Protein AF-A0A8X7STG7-F1 (afdb_monomer_lite)

pLDDT: mean 70.09, std 22.31, range [26.97, 95.62]

Radius of gyration: 28.51 Å; chains: 1; bounding box: 62×85×99 Å

Sequence (325 aa):
MAENQQQEANTIAQVVAQAATAAVKEVTKVTKEIIDELRAEKKADKDKDAVGLPSWEVDPGHASAVVVPWPGATYSIPADIVELVRKGVRPPLIWLTVEAFVGAEDGETRKTLTFPLNAKQQERINDAYRKDNFLPRGPTHQAIQALATICRAVAPPAAEANKSHANILEDLHVEIMTRAADIHWPVWRRYIKQTLEAMWAKREPGVGMAFDVGAINADMVRKAERQCGKPPGFVDDFTGIGETWVAELLKAEGDDNNRIGKLWRMPRNRPYSTFQLQFPRPPTSHLVRLRPSVRIRPLTPNRAKDRLMERASVAIAIGTTTTSP

Foldseek 3Di:
DVVVVVVVVVVVVVVVVVVVVVVVVVVVVVVVVVVVVVVVVVVLPPDPQFQFPVNDPQPPPQPQDFQCLDPPDPFTQDSQQLVCVVVLHDAQLLCQFPCNGVCVPVCPSDDGADPPGDPVNVVVRVVSNVCLLQDADVSSLSSLSSVLSSQVSRHDPPQDPVRRVSVLSVLLSVQCVVQDDLQCVSLSSQLVSVLVCQNSRTHHPPDDRPDRSSDDDQVSSQVSCVVVVHDRCSSVDCPCVCVDLVVVCVPDDDCVVVVSVVVVPDDDDDDSDPPDPPPPDPDDDDDDDDDDDDDDDDDDDDDPDDPDPDDPDPDDDDDDDDDDD

Organism: NCBI:txid13291

Secondary structure (DSSP, 8-state):
-HHHHHHHHHHHHHHHHHHHHHHHHHHHHHHHHHHHHHHHHTTGGG-TT-EETTT----TTS------SSTT-SS---HHHHHHHHTTPPPPGGGGSHHHHHTTTTSSS-PPP-SSPPHHHHHHHHHHHHHHTT--HHHHHHHHHHHHHHHHHHS-TT--GGG-HHHHHHHHHHHHHHH--GGGHHHHHHHHHHHHHHHT-EE-TT---SS-TTS--HHHHHHHHHHTTPPTTGGG--TTGGGSHHHHHHT--THHHHHHHHHHHSSS---S------PPPPP-----------PPPP-------SSSSSSS-S-----------

Structure (mmCIF, N/CA/C/O backbone):
data_AF-A0A8X7STG7-F1
#
_entry.id   AF-A0A8X7STG7-F1
#
loop_
_atom_site.group_PDB
_atom_site.id
_atom_site.type_symbol
_atom_site.label_atom_id
_atom_site.label_alt_id
_atom_site.label_comp_id
_atom_site.label_asym_id
_atom_site.label_entity_id
_atom_site.label_seq_id
_atom_site.pdbx_PDB_ins_code
_atom_site.Cartn_x
_atom_site.Cartn_y
_atom_site.Cartn_z
_atom_site.occupancy
_atom_site.B_iso_or_equiv
_atom_site.auth_seq_id
_atom_site.auth_comp_id
_atom_site.auth_asym_id
_atom_site.auth_atom_id
_atom_site.pdbx_PDB_model_num
ATOM 1 N N . MET A 1 1 ? -9.992 -26.438 -58.891 1.00 54.72 1 MET A N 1
ATOM 2 C CA . MET A 1 1 ? -9.404 -25.272 -58.185 1.00 54.72 1 MET A CA 1
ATOM 3 C C . MET A 1 1 ? -10.427 -24.504 -57.344 1.00 54.72 1 MET A C 1
ATOM 5 O O . MET A 1 1 ? -10.082 -24.163 -56.225 1.00 54.72 1 MET A O 1
ATOM 9 N N . ALA A 1 2 ? -11.666 -24.284 -57.807 1.00 56.28 2 ALA A N 1
ATOM 10 C CA . ALA A 1 2 ? -12.698 -23.578 -57.026 1.00 56.28 2 ALA A CA 1
ATOM 11 C C . ALA A 1 2 ? -13.193 -24.337 -55.770 1.00 56.28 2 ALA A C 1
ATOM 13 O O . ALA A 1 2 ? -13.433 -23.722 -54.738 1.00 56.28 2 ALA A O 1
ATOM 14 N N . GLU A 1 3 ? -13.281 -25.671 -55.817 1.00 56.47 3 GLU A N 1
ATOM 15 C CA . GLU A 1 3 ? -13.735 -26.484 -54.671 1.00 56.47 3 GLU A CA 1
ATOM 16 C C . GLU A 1 3 ? -12.764 -26.444 -53.482 1.00 56.47 3 GLU A C 1
ATOM 18 O O . GLU A 1 3 ? -13.197 -26.387 -52.334 1.00 56.47 3 GLU A O 1
ATOM 23 N N . ASN A 1 4 ? -11.456 -26.368 -53.750 1.00 56.06 4 ASN A N 1
ATOM 24 C CA . ASN A 1 4 ? -10.426 -26.336 -52.706 1.00 56.06 4 ASN A CA 1
ATOM 25 C C . ASN A 1 4 ? -10.465 -25.018 -51.906 1.00 56.06 4 ASN A C 1
ATOM 27 O O . ASN A 1 4 ? -10.328 -25.020 -50.688 1.00 56.06 4 ASN A O 1
ATOM 31 N N . GLN A 1 5 ? -10.750 -23.897 -52.580 1.00 58.94 5 GLN A N 1
ATOM 32 C CA . GLN A 1 5 ? -10.885 -22.580 -51.943 1.00 58.94 5 GLN A CA 1
ATOM 33 C C . GLN A 1 5 ? -12.153 -22.478 -51.081 1.00 58.94 5 GLN A C 1
ATOM 35 O O . GLN A 1 5 ? -12.137 -21.863 -50.016 1.00 58.94 5 GLN A O 1
ATOM 40 N N . GLN A 1 6 ? -13.245 -23.124 -51.502 1.00 63.97 6 GLN A N 1
ATOM 41 C CA . GLN A 1 6 ? -14.481 -23.203 -50.717 1.00 63.97 6 GLN A CA 1
ATOM 42 C C . GLN A 1 6 ? -14.275 -24.027 -49.432 1.00 63.97 6 GLN A C 1
ATOM 44 O O . GLN A 1 6 ? -14.809 -23.697 -48.371 1.00 63.97 6 GLN A O 1
ATOM 49 N N . GLN A 1 7 ? -13.480 -25.094 -49.517 1.00 65.56 7 GLN A N 1
ATOM 50 C CA . GLN A 1 7 ? -13.195 -25.996 -48.404 1.00 65.56 7 GLN A CA 1
ATOM 51 C C . GLN A 1 7 ? -12.260 -25.350 -47.367 1.00 65.56 7 GLN A C 1
ATOM 53 O O . GLN A 1 7 ? -12.506 -25.450 -46.162 1.00 65.56 7 GLN A O 1
ATOM 58 N N . GLU A 1 8 ? -11.260 -24.590 -47.818 1.00 64.69 8 GLU A N 1
ATOM 59 C CA . GLU A 1 8 ? -10.398 -23.770 -46.956 1.00 64.69 8 GLU A CA 1
ATOM 60 C C . GLU A 1 8 ? -11.186 -22.663 -46.239 1.00 64.69 8 GLU A C 1
ATOM 62 O O . GLU A 1 8 ? -11.069 -22.513 -45.020 1.00 64.69 8 GLU A O 1
ATOM 67 N N . ALA A 1 9 ? -12.065 -21.946 -46.949 1.00 66.69 9 ALA A N 1
ATOM 68 C CA . ALA A 1 9 ? -12.906 -20.904 -46.355 1.00 66.69 9 ALA A CA 1
ATOM 69 C C . ALA A 1 9 ? -13.844 -21.454 -45.263 1.00 66.69 9 ALA A C 1
ATOM 71 O O . ALA A 1 9 ? -13.987 -20.849 -44.197 1.00 66.69 9 ALA A O 1
ATOM 72 N N . ASN A 1 10 ? -14.433 -22.632 -45.487 1.00 73.25 10 ASN A N 1
ATOM 73 C CA . ASN A 1 10 ? -15.286 -23.301 -44.501 1.00 73.25 10 ASN A CA 1
ATOM 74 C C . ASN A 1 10 ? -14.501 -23.754 -43.260 1.00 73.25 10 ASN A C 1
ATOM 76 O O . ASN A 1 10 ? -15.008 -23.665 -42.140 1.00 73.25 10 ASN A O 1
ATOM 80 N N . THR A 1 11 ? -13.254 -24.190 -43.444 1.00 73.06 11 THR A N 1
ATOM 81 C CA . THR A 1 11 ? -12.382 -24.621 -42.342 1.00 73.06 11 THR A CA 1
ATOM 82 C C . THR A 1 11 ? -11.973 -23.430 -41.473 1.00 73.06 11 THR A C 1
ATOM 84 O O . THR A 1 11 ? -12.072 -23.486 -40.248 1.00 73.06 11 THR A O 1
ATOM 87 N N . ILE A 1 12 ? -11.609 -22.303 -42.094 1.00 70.31 12 ILE A N 1
ATOM 88 C CA . ILE A 1 12 ? -11.286 -21.056 -41.384 1.00 70.31 12 ILE A CA 1
ATOM 89 C C . ILE A 1 12 ? -12.505 -20.545 -40.603 1.00 70.31 12 ILE A C 1
ATOM 91 O O . ILE A 1 12 ? -12.379 -20.185 -39.432 1.00 70.31 12 ILE A O 1
ATOM 95 N N . ALA A 1 13 ? -13.698 -20.572 -41.204 1.00 70.56 13 ALA A N 1
ATOM 96 C CA . ALA A 1 13 ? -14.929 -20.162 -40.530 1.00 70.56 13 ALA A CA 1
ATOM 97 C C . ALA A 1 13 ? -15.243 -21.030 -39.295 1.00 70.56 13 ALA A C 1
ATOM 99 O O . ALA A 1 13 ? -15.642 -20.500 -38.256 1.00 70.56 13 ALA A O 1
ATOM 100 N N . GLN A 1 14 ? -15.012 -22.346 -39.368 1.00 74.38 14 GLN A N 1
ATOM 101 C CA . GLN A 1 14 ? -15.180 -23.248 -38.224 1.00 74.38 14 GLN A CA 1
ATOM 102 C C . GLN A 1 14 ? -14.172 -22.972 -37.104 1.00 74.38 14 GLN A C 1
ATOM 104 O O . GLN A 1 14 ? -14.565 -22.922 -35.938 1.00 74.38 14 GLN A O 1
ATOM 109 N N . VAL A 1 15 ? -12.901 -22.735 -37.437 1.00 73.56 15 VAL A N 1
ATOM 110 C CA . VAL A 1 15 ? -11.860 -22.412 -36.445 1.00 73.56 15 VAL A CA 1
ATOM 111 C C . VAL A 1 15 ? -12.164 -21.083 -35.745 1.00 73.56 15 VAL A C 1
ATOM 113 O O . VAL A 1 15 ? -12.087 -20.998 -34.518 1.00 73.56 15 VAL A O 1
ATOM 116 N N . VAL A 1 16 ? -12.595 -20.061 -36.491 1.00 69.62 16 VAL A N 1
ATOM 117 C CA . VAL A 1 16 ? -12.985 -18.756 -35.928 1.00 69.62 16 VAL A CA 1
ATOM 118 C C . VAL A 1 16 ? -14.220 -18.882 -35.031 1.00 69.62 16 VAL A C 1
ATOM 120 O O . VAL A 1 16 ? -14.248 -18.309 -33.941 1.00 69.62 16 VAL A O 1
ATOM 123 N N . ALA A 1 17 ? -15.221 -19.673 -35.429 1.00 72.62 17 ALA A N 1
ATOM 124 C CA . ALA A 1 17 ? -16.409 -19.916 -34.612 1.00 72.62 17 ALA A CA 1
ATOM 125 C C . ALA A 1 17 ? -16.078 -20.666 -33.308 1.00 72.62 17 ALA A C 1
ATOM 127 O O . ALA A 1 17 ? -16.595 -20.321 -32.241 1.00 72.62 17 ALA A O 1
ATOM 128 N N . GLN A 1 18 ? -15.182 -21.655 -33.360 1.00 72.81 18 GLN A N 1
ATOM 129 C CA . GLN A 1 18 ? -14.722 -22.384 -32.175 1.00 72.81 18 GLN A CA 1
ATOM 130 C C . GLN A 1 18 ? -13.923 -21.482 -31.226 1.00 72.81 18 GLN A C 1
ATOM 132 O O . GLN A 1 18 ? -14.189 -21.485 -30.021 1.00 72.81 18 GLN A O 1
ATOM 137 N N . ALA A 1 19 ? -13.022 -20.649 -31.757 1.00 61.28 19 ALA A N 1
ATOM 138 C CA . ALA A 1 19 ? -12.258 -19.678 -30.974 1.00 61.28 19 ALA A CA 1
ATOM 139 C C . ALA A 1 19 ? -13.166 -18.628 -30.307 1.00 61.28 19 ALA A C 1
ATOM 141 O O . ALA A 1 19 ? -13.020 -18.347 -29.116 1.00 61.28 19 ALA A O 1
ATOM 142 N N . ALA A 1 20 ? -14.163 -18.107 -31.031 1.00 60.62 20 ALA A N 1
ATOM 143 C CA . ALA A 1 20 ? -15.150 -17.178 -30.481 1.00 60.62 20 ALA A CA 1
ATOM 144 C C . ALA A 1 20 ? -15.990 -17.827 -29.368 1.00 60.62 20 ALA A C 1
ATOM 146 O O . ALA A 1 20 ? -16.226 -17.220 -28.325 1.00 60.62 20 ALA A O 1
ATOM 147 N N . THR A 1 21 ? -16.389 -19.089 -29.542 1.00 71.56 21 THR A N 1
ATOM 148 C CA . THR A 1 21 ? -17.159 -19.828 -28.531 1.00 71.56 21 THR A CA 1
ATOM 149 C C . THR A 1 21 ? -16.330 -20.099 -27.270 1.00 71.56 21 THR A C 1
ATOM 151 O O . THR A 1 21 ? -16.853 -20.002 -26.159 1.00 71.56 21 THR A O 1
ATOM 154 N N . ALA A 1 22 ? -15.037 -20.401 -27.415 1.00 70.50 22 ALA A N 1
ATOM 155 C CA . ALA A 1 22 ? -14.124 -20.586 -26.288 1.00 70.50 22 ALA A CA 1
ATOM 156 C C . ALA A 1 22 ? -13.896 -19.272 -25.520 1.00 70.50 22 ALA A C 1
ATOM 158 O O . ALA A 1 22 ? -14.002 -19.250 -24.294 1.00 70.50 22 ALA A O 1
ATOM 159 N N . ALA A 1 23 ? -13.691 -18.163 -26.238 1.00 60.91 23 ALA A N 1
ATOM 160 C CA . ALA A 1 23 ? -13.547 -16.836 -25.643 1.00 60.91 23 ALA A CA 1
ATOM 161 C C . ALA A 1 23 ? -14.810 -16.406 -24.876 1.00 60.91 23 ALA A C 1
ATOM 163 O O . ALA A 1 23 ? -14.718 -15.916 -23.753 1.00 60.91 23 ALA A O 1
ATOM 164 N N . VAL A 1 24 ? -16.004 -16.648 -25.431 1.00 71.56 24 VAL A N 1
ATOM 165 C CA . VAL A 1 24 ? -17.277 -16.346 -24.753 1.00 71.56 24 VAL A CA 1
ATOM 166 C C . VAL A 1 24 ? -17.458 -17.197 -23.495 1.00 71.56 24 VAL A C 1
ATOM 168 O O . VAL A 1 24 ? -17.917 -16.669 -22.480 1.00 71.56 24 VAL A O 1
ATOM 171 N N . LYS A 1 25 ? -17.076 -18.483 -23.521 1.00 72.69 25 LYS A N 1
ATOM 172 C CA . LYS A 1 25 ? -17.119 -19.370 -22.343 1.00 72.69 25 LYS A CA 1
ATOM 173 C C . LYS A 1 25 ? -16.187 -18.899 -21.228 1.00 72.69 25 LYS A C 1
ATOM 175 O O . LYS A 1 25 ? -16.607 -18.871 -20.074 1.00 72.69 25 LYS A O 1
ATOM 180 N N . GLU A 1 26 ? -14.971 -18.477 -21.562 1.00 67.69 26 GLU A N 1
ATOM 181 C CA . GLU A 1 26 ? -14.038 -17.915 -20.578 1.00 67.69 26 GLU A CA 1
ATOM 182 C C . GLU A 1 26 ? -14.555 -16.593 -20.001 1.00 67.69 26 GLU A C 1
ATOM 184 O O . GLU A 1 26 ? -14.608 -16.428 -18.784 1.00 67.69 26 GLU A O 1
ATOM 189 N N . VAL A 1 27 ? -15.069 -15.685 -20.837 1.00 65.75 27 VAL A N 1
ATOM 190 C CA . VAL A 1 27 ? -15.661 -14.424 -20.357 1.00 65.75 27 VAL A CA 1
ATOM 191 C C . VAL A 1 27 ? -16.877 -14.679 -19.461 1.00 65.75 27 VAL A C 1
ATOM 193 O O . VAL A 1 27 ? -17.018 -14.034 -18.421 1.00 65.75 27 VAL A O 1
ATOM 196 N N . THR A 1 28 ? -17.750 -15.635 -19.799 1.00 66.81 28 THR A N 1
ATOM 197 C CA . THR A 1 28 ? -18.907 -15.974 -18.946 1.00 66.81 28 THR A CA 1
ATOM 198 C C . THR A 1 28 ? -18.502 -16.656 -17.646 1.00 66.81 28 THR A C 1
ATOM 200 O O . THR A 1 28 ? -19.135 -16.395 -16.623 1.00 66.81 28 THR A O 1
ATOM 203 N N . LYS A 1 29 ? -17.454 -17.483 -17.651 1.00 75.69 29 LYS A N 1
ATOM 204 C CA . LYS A 1 29 ? -16.890 -18.076 -16.435 1.00 75.69 29 LYS A CA 1
ATOM 205 C C . LYS A 1 29 ? -16.328 -16.996 -15.509 1.00 75.69 29 LYS A C 1
ATOM 207 O O . LYS A 1 29 ? -16.755 -16.914 -14.363 1.00 75.69 29 LYS A O 1
ATOM 212 N N . VAL A 1 30 ? -15.497 -16.097 -16.037 1.00 67.38 30 VAL A N 1
ATOM 213 C CA . VAL A 1 30 ? -14.940 -14.952 -15.294 1.00 67.38 30 VAL A CA 1
ATOM 214 C C . VAL A 1 30 ? -16.051 -14.049 -14.750 1.00 67.38 30 VAL A C 1
ATOM 216 O O . VAL A 1 30 ? -16.004 -13.619 -13.602 1.00 67.38 30 VAL A O 1
ATOM 219 N N . THR A 1 31 ? -17.096 -13.795 -15.540 1.00 63.94 31 THR A N 1
ATOM 220 C CA . THR A 1 31 ? -18.227 -12.960 -15.106 1.00 63.94 31 THR A CA 1
ATOM 221 C C . THR A 1 31 ? -19.020 -13.624 -13.978 1.00 63.94 31 THR A C 1
ATOM 223 O O . THR A 1 31 ? -19.426 -12.944 -13.039 1.00 63.94 31 THR A O 1
ATOM 226 N N . LYS A 1 32 ? -19.222 -14.948 -14.035 1.00 70.00 32 LYS A N 1
ATOM 227 C CA . LYS A 1 32 ? -19.873 -15.704 -12.954 1.00 70.00 32 LYS A CA 1
ATOM 228 C C . LYS A 1 32 ? -19.036 -15.704 -11.680 1.00 70.00 32 LYS A C 1
ATOM 230 O O . LYS A 1 32 ? -19.585 -15.408 -10.629 1.00 70.00 32 LYS A O 1
ATOM 235 N N . GLU A 1 33 ? -17.728 -15.928 -11.783 1.00 71.25 33 GLU A N 1
ATOM 236 C CA . GLU A 1 33 ? -16.807 -15.867 -10.640 1.00 71.25 33 GLU A CA 1
ATOM 237 C C . GLU A 1 33 ? -16.837 -14.480 -9.970 1.00 71.25 33 GLU A C 1
ATOM 239 O O . GLU A 1 33 ? -16.963 -14.390 -8.753 1.00 71.25 33 GLU A O 1
ATOM 244 N N . ILE A 1 34 ? -16.849 -13.390 -10.750 1.00 60.59 34 ILE A N 1
ATOM 245 C CA . ILE A 1 34 ? -16.981 -12.020 -10.219 1.00 60.59 34 ILE A CA 1
ATOM 246 C C . ILE A 1 34 ? -18.350 -11.796 -9.552 1.00 60.59 34 ILE A C 1
ATOM 248 O O . ILE A 1 34 ? -18.431 -11.162 -8.502 1.00 60.59 34 ILE A O 1
ATOM 252 N N . ILE A 1 35 ? -19.443 -12.295 -10.141 1.00 63.75 35 ILE A N 1
ATOM 253 C CA . ILE A 1 35 ? -20.797 -12.157 -9.576 1.00 63.75 35 ILE A CA 1
ATOM 254 C C . ILE A 1 35 ? -20.941 -12.952 -8.274 1.00 63.75 35 ILE A C 1
ATOM 256 O O . ILE A 1 35 ? -21.575 -12.472 -7.332 1.00 63.75 35 ILE A O 1
ATOM 260 N N . ASP A 1 36 ? -20.373 -14.151 -8.217 1.00 66.44 36 ASP A N 1
ATOM 261 C CA . ASP A 1 36 ? -20.419 -15.000 -7.032 1.00 66.44 36 ASP A CA 1
ATOM 262 C C . ASP A 1 36 ? -19.524 -14.440 -5.916 1.00 66.44 36 ASP A C 1
ATOM 264 O O . ASP A 1 36 ? -19.934 -14.460 -4.756 1.00 66.44 36 ASP A O 1
ATOM 268 N N . GLU A 1 37 ? -18.397 -13.800 -6.250 1.00 57.41 37 GLU A N 1
ATOM 269 C CA . GLU A 1 37 ? -17.597 -13.009 -5.301 1.00 57.41 37 GLU A CA 1
ATOM 270 C C . GLU A 1 37 ? -18.374 -11.800 -4.756 1.00 57.41 37 GLU A C 1
ATOM 272 O O . GLU A 1 37 ? -18.468 -11.636 -3.542 1.00 57.41 37 GLU A O 1
ATOM 277 N N . LEU A 1 38 ? -19.042 -11.017 -5.612 1.00 48.47 38 LEU A N 1
ATOM 278 C CA . LEU A 1 38 ? -19.890 -9.894 -5.173 1.00 48.47 38 LEU A CA 1
ATOM 279 C C . LEU A 1 38 ? -21.063 -10.349 -4.282 1.00 48.47 38 LEU A C 1
ATOM 281 O O . LEU A 1 38 ? -21.564 -9.590 -3.447 1.00 48.47 38 LEU A O 1
ATOM 285 N N . ARG A 1 39 ? -21.540 -11.587 -4.462 1.00 49.88 39 ARG A N 1
ATOM 286 C CA . ARG A 1 39 ? -22.571 -12.202 -3.610 1.00 49.88 39 ARG A CA 1
ATOM 287 C C . ARG A 1 39 ? -22.001 -12.733 -2.297 1.00 49.88 39 ARG A C 1
ATOM 289 O O . ARG A 1 39 ? -22.689 -12.628 -1.282 1.00 49.88 39 ARG A O 1
ATOM 296 N N . ALA A 1 40 ? -20.784 -13.273 -2.302 1.00 49.06 40 ALA A N 1
ATOM 297 C CA . ALA A 1 40 ? -20.078 -13.710 -1.100 1.00 49.06 40 ALA A CA 1
ATOM 298 C C . ALA A 1 40 ? -19.703 -12.515 -0.207 1.00 49.06 40 ALA A C 1
ATOM 300 O O . ALA A 1 40 ? -19.964 -12.552 0.995 1.00 49.06 40 ALA A O 1
ATOM 301 N N . GLU A 1 41 ? -19.234 -11.411 -0.798 1.00 44.75 41 GLU A N 1
ATOM 302 C CA . GLU A 1 41 ? -18.962 -10.144 -0.102 1.00 44.75 41 GLU A CA 1
ATOM 303 C C . GLU A 1 41 ? -20.218 -9.576 0.581 1.00 44.75 41 GLU A C 1
ATOM 305 O O . GLU A 1 41 ? -20.146 -9.081 1.702 1.00 44.75 41 GLU A O 1
ATOM 310 N N . LYS A 1 42 ? -21.404 -9.723 -0.032 1.00 43.00 42 LYS A N 1
ATOM 311 C CA . LYS A 1 42 ? -22.690 -9.333 0.583 1.00 43.00 42 LYS A CA 1
ATOM 312 C C . LYS A 1 42 ? -23.158 -10.248 1.719 1.00 43.00 42 LYS A C 1
ATOM 314 O O . LYS A 1 42 ? -24.051 -9.861 2.470 1.00 43.00 42 LYS A O 1
ATOM 319 N N . LYS A 1 43 ? -22.626 -11.468 1.832 1.00 40.69 43 LYS A N 1
ATOM 320 C CA . LYS A 1 43 ? -23.045 -12.452 2.846 1.00 40.69 43 LYS A CA 1
ATOM 321 C C . LYS A 1 43 ? -22.259 -12.328 4.156 1.00 40.69 43 LYS A C 1
ATOM 323 O O . LYS A 1 43 ? -22.779 -12.744 5.186 1.00 40.69 43 LYS A O 1
ATOM 328 N N . ALA A 1 44 ? -21.079 -11.705 4.126 1.00 44.84 44 ALA A N 1
ATOM 329 C CA . ALA A 1 44 ? -20.218 -11.468 5.290 1.00 44.84 44 ALA A CA 1
ATOM 330 C C . ALA A 1 44 ? -20.764 -10.418 6.288 1.00 44.84 44 ALA A C 1
ATOM 332 O O . ALA A 1 44 ? -20.180 -10.197 7.344 1.00 44.84 44 ALA A O 1
ATOM 333 N N . ASP A 1 45 ? -21.901 -9.786 5.982 1.00 42.97 45 ASP A N 1
ATOM 334 C CA . ASP A 1 45 ? -22.523 -8.735 6.802 1.00 42.97 45 ASP A CA 1
ATOM 335 C C . ASP A 1 45 ? -23.419 -9.285 7.939 1.00 42.97 45 ASP A C 1
ATOM 337 O O . ASP A 1 45 ? -24.131 -8.530 8.603 1.00 42.97 45 ASP A O 1
ATOM 341 N N . LYS A 1 46 ? -23.433 -10.612 8.158 1.00 41.31 46 LYS A N 1
ATOM 342 C CA . LYS A 1 46 ? -24.330 -11.282 9.122 1.00 41.31 46 LYS A CA 1
ATOM 343 C C . LYS A 1 46 ? -23.693 -11.799 10.410 1.00 41.31 46 LYS A C 1
ATOM 345 O O . LYS A 1 46 ? -24.453 -12.124 11.320 1.00 41.31 46 LYS A O 1
ATOM 350 N N . ASP A 1 47 ? -22.373 -11.790 10.546 1.00 44.53 47 ASP A N 1
ATOM 351 C CA . ASP A 1 47 ? -21.733 -12.292 11.763 1.00 44.53 47 ASP A CA 1
ATOM 352 C C . ASP A 1 47 ? -21.344 -11.147 12.692 1.00 44.53 47 ASP A C 1
ATOM 354 O O . ASP A 1 47 ? -20.357 -10.433 12.495 1.00 44.53 47 ASP A O 1
ATOM 358 N N . LYS A 1 48 ? -22.162 -10.975 13.732 1.00 44.75 48 LYS A N 1
ATOM 359 C CA . LYS A 1 48 ? -21.891 -10.062 14.850 1.00 44.75 48 LYS A CA 1
ATOM 360 C C . LYS A 1 48 ? -20.722 -10.536 15.728 1.00 44.75 48 LYS A C 1
ATOM 362 O O . LYS A 1 48 ? -20.212 -9.727 16.493 1.00 44.75 48 LYS A O 1
ATOM 367 N N . ASP A 1 49 ? -20.268 -11.775 15.530 1.00 40.72 49 ASP A N 1
ATOM 368 C CA . ASP A 1 49 ? -19.198 -12.427 16.296 1.00 40.72 49 ASP A CA 1
ATOM 369 C C . ASP A 1 49 ? -17.911 -12.659 15.476 1.00 40.72 49 ASP A C 1
ATOM 371 O O . ASP A 1 49 ? -16.941 -13.222 15.980 1.00 40.72 49 ASP A O 1
ATOM 375 N N . ALA A 1 50 ? -17.872 -12.230 14.208 1.00 40.22 50 ALA A N 1
ATOM 376 C CA . ALA A 1 50 ? -16.701 -12.422 13.357 1.00 40.22 50 ALA A CA 1
ATOM 377 C C . ALA A 1 50 ? -15.632 -11.345 13.626 1.00 40.22 50 ALA A C 1
ATOM 379 O O . ALA A 1 50 ? -15.830 -10.150 13.378 1.00 40.22 50 ALA A O 1
ATOM 380 N N . VAL A 1 51 ? -14.474 -11.790 14.112 1.00 42.91 51 VAL A N 1
ATOM 381 C CA . VAL A 1 51 ? -13.292 -10.984 14.424 1.00 42.91 51 VAL A CA 1
ATOM 382 C C . VAL A 1 51 ? -12.492 -10.772 13.138 1.00 42.91 51 VAL A C 1
ATOM 384 O O . VAL A 1 51 ? -11.906 -11.697 12.582 1.00 42.91 51 VAL A O 1
ATOM 387 N N . GLY A 1 52 ? -12.499 -9.541 12.622 1.00 39.62 52 GLY A N 1
ATOM 388 C CA . GLY A 1 52 ? -11.587 -9.121 11.552 1.00 39.62 52 GLY A CA 1
ATOM 389 C C . GLY A 1 52 ? -10.166 -9.172 12.041 1.00 39.62 52 GLY A C 1
ATOM 390 O O . GLY A 1 52 ? -9.918 -8.648 13.121 1.00 39.62 52 GLY A O 1
ATOM 391 N N . LEU A 1 53 ? -9.263 -9.817 11.289 1.00 49.22 53 LEU A N 1
ATOM 392 C CA . LEU A 1 53 ? -7.855 -9.667 11.626 1.00 49.22 53 LEU A CA 1
ATOM 393 C C . LEU A 1 53 ? -7.373 -8.226 11.302 1.00 49.22 53 LEU A C 1
ATOM 395 O O . LEU A 1 53 ? -8.033 -7.529 10.541 1.00 49.22 53 LEU A O 1
ATOM 399 N N . PRO A 1 54 ? -6.243 -7.751 11.847 1.00 48.53 54 PRO A N 1
ATOM 400 C CA . PRO A 1 54 ? -5.550 -8.358 12.967 1.00 48.53 54 PRO A CA 1
ATOM 401 C C . PRO A 1 54 ? -6.531 -8.710 14.071 1.00 48.53 54 PRO A C 1
ATOM 403 O O . PRO A 1 54 ? -7.423 -7.928 14.354 1.00 48.53 54 PRO A O 1
ATOM 406 N N . SER A 1 55 ? -6.474 -9.931 14.596 1.00 45.38 55 SER A N 1
ATOM 407 C CA . SER A 1 55 ? -7.336 -10.390 15.671 1.00 45.38 55 SER A CA 1
ATOM 408 C C . SER A 1 55 ? -6.883 -9.583 16.871 1.00 45.38 55 SER A C 1
ATOM 410 O O . SER A 1 55 ? -5.961 -9.986 17.578 1.00 45.38 55 SER A O 1
ATOM 412 N N . TRP A 1 56 ? -7.362 -8.351 16.980 1.00 51.88 56 TRP A N 1
ATOM 413 C CA . TRP A 1 56 ? -6.838 -7.438 17.963 1.00 51.88 56 TRP A CA 1
ATOM 414 C C . TRP A 1 56 ? -7.437 -7.843 19.302 1.00 51.88 56 TRP A C 1
ATOM 416 O O . TRP A 1 56 ? -8.642 -7.728 19.511 1.00 51.88 56 TRP A O 1
ATOM 426 N N . GLU A 1 57 ? -6.582 -8.205 20.244 1.00 44.50 57 GLU A N 1
ATOM 427 C CA . GLU A 1 57 ? -6.690 -7.546 21.535 1.00 44.50 57 GLU A CA 1
ATOM 428 C C . GLU A 1 57 ? -6.024 -6.178 21.335 1.00 44.50 57 GLU A C 1
ATOM 430 O O . GLU A 1 57 ? -4.803 -6.071 21.317 1.00 44.50 57 GLU A O 1
ATOM 435 N N . VAL A 1 58 ? -6.804 -5.132 21.038 1.00 48.69 58 VAL A N 1
ATOM 436 C CA . VAL A 1 58 ? -6.292 -3.760 21.175 1.00 48.69 58 VAL A CA 1
ATOM 437 C C . VAL A 1 58 ? -6.212 -3.523 22.672 1.00 48.69 58 VAL A C 1
ATOM 439 O O . VAL A 1 58 ? -7.238 -3.643 23.335 1.00 48.69 58 VAL A O 1
ATOM 442 N N . ASP A 1 59 ? -5.039 -3.196 23.208 1.00 44.62 59 ASP A N 1
ATOM 443 C CA . ASP A 1 59 ? -4.928 -2.791 24.609 1.00 44.62 59 ASP A CA 1
ATOM 444 C C . ASP A 1 59 ? -5.615 -1.420 24.787 1.00 44.62 59 ASP A C 1
ATOM 446 O O . ASP A 1 59 ? -5.098 -0.408 24.297 1.00 44.62 59 ASP A O 1
ATOM 450 N N . PRO A 1 60 ? -6.780 -1.339 25.464 1.00 50.03 60 PRO A N 1
ATOM 451 C CA . PRO A 1 60 ? -7.464 -0.068 25.680 1.00 50.03 60 PRO A CA 1
ATOM 452 C C . PRO A 1 60 ? -6.704 0.839 26.664 1.00 50.03 60 PRO A C 1
ATOM 454 O O . PRO A 1 60 ? -7.025 2.022 26.766 1.00 50.03 60 PRO A O 1
ATOM 457 N N . GLY A 1 61 ? -5.710 0.301 27.382 1.00 43.94 61 GLY A N 1
ATOM 458 C CA . GLY A 1 61 ? -4.832 1.019 28.299 1.00 43.94 61 GLY A CA 1
ATOM 459 C C . GLY A 1 61 ? -3.616 1.665 27.633 1.00 43.94 61 GLY A C 1
ATOM 460 O O . GLY A 1 61 ? -2.904 2.422 28.298 1.00 43.94 61 GLY A O 1
ATOM 461 N N . HIS A 1 62 ? -3.371 1.430 26.336 1.00 50.09 62 HIS A N 1
ATOM 462 C CA . HIS A 1 62 ? -2.256 2.071 25.644 1.00 50.09 62 HIS A CA 1
ATOM 463 C C . HIS A 1 62 ? -2.554 3.565 25.448 1.00 50.09 62 HIS A C 1
ATOM 465 O O . HIS A 1 62 ? -3.396 3.958 24.632 1.00 50.09 62 HIS A O 1
ATOM 471 N N . ALA A 1 63 ? -1.866 4.410 26.223 1.00 48.03 63 ALA A N 1
ATOM 472 C CA . ALA A 1 63 ? -1.968 5.861 26.124 1.00 48.03 63 ALA A CA 1
ATOM 473 C C . ALA A 1 63 ? -1.791 6.311 24.665 1.00 48.03 63 ALA A C 1
ATOM 475 O O . ALA A 1 63 ? -1.028 5.715 23.906 1.00 48.03 63 ALA A O 1
ATOM 476 N N . SER A 1 64 ? -2.515 7.359 24.258 1.00 54.38 64 SER A N 1
ATOM 477 C CA . SER A 1 64 ? -2.448 7.935 22.911 1.00 54.38 64 SER A CA 1
ATOM 478 C C . SER A 1 64 ? -1.065 8.526 22.623 1.00 54.38 64 SER A C 1
ATOM 480 O O . SER A 1 64 ? -0.874 9.737 22.680 1.00 54.38 64 SER A O 1
ATOM 482 N N . ALA A 1 65 ? -0.094 7.664 22.332 1.00 62.94 65 ALA A N 1
ATOM 483 C CA . ALA A 1 65 ? 1.234 8.055 21.914 1.00 62.94 65 ALA A CA 1
ATOM 484 C C . ALA A 1 65 ? 1.150 8.707 20.533 1.00 62.94 65 ALA A C 1
ATOM 486 O O . ALA A 1 65 ? 0.437 8.238 19.642 1.00 62.94 65 ALA A O 1
ATOM 487 N N . VAL A 1 66 ? 1.883 9.805 20.361 1.00 79.25 66 VAL A N 1
ATOM 488 C CA . VAL A 1 66 ? 2.106 10.403 19.046 1.00 79.25 66 VAL A CA 1
ATOM 489 C C . VAL A 1 66 ? 2.815 9.362 18.185 1.00 79.25 66 VAL A C 1
ATOM 491 O O . VAL A 1 66 ? 3.951 8.988 18.468 1.00 79.25 66 VAL A O 1
ATOM 494 N N . VAL A 1 67 ? 2.136 8.872 17.149 1.00 85.19 67 VAL A N 1
ATOM 495 C CA . VAL A 1 67 ? 2.708 7.886 16.231 1.00 85.19 67 VAL A CA 1
ATOM 496 C C . VAL A 1 67 ? 3.443 8.635 15.129 1.00 85.19 67 VAL A C 1
ATOM 498 O O . VAL A 1 67 ? 2.846 9.423 14.399 1.00 85.19 67 VAL A O 1
ATOM 501 N N . VAL A 1 68 ? 4.742 8.399 15.007 1.00 89.19 68 VAL A N 1
ATOM 502 C CA . VAL A 1 68 ? 5.579 8.956 13.938 1.00 89.19 68 VAL A CA 1
ATOM 503 C C . VAL A 1 68 ? 5.709 7.889 12.852 1.00 89.19 68 VAL A C 1
ATOM 505 O O . VAL A 1 68 ? 5.981 6.745 13.202 1.00 89.19 68 VAL A O 1
ATOM 508 N N . PRO A 1 69 ? 5.506 8.193 11.558 1.00 87.19 69 PRO A N 1
ATOM 509 C CA . PRO A 1 69 ? 5.378 7.149 10.544 1.00 87.19 69 PRO A CA 1
ATOM 510 C C . PRO A 1 69 ? 6.691 6.407 10.240 1.00 87.19 69 PRO A C 1
ATOM 512 O O . PRO A 1 69 ? 6.649 5.232 9.876 1.00 87.19 69 PRO A O 1
ATOM 515 N N . TRP A 1 70 ? 7.844 7.051 10.438 1.00 87.38 70 TRP A N 1
ATOM 516 C CA . TRP A 1 70 ? 9.178 6.442 10.371 1.00 87.38 70 TRP A CA 1
ATOM 517 C C . TRP A 1 70 ? 10.154 7.158 11.313 1.00 87.38 70 TRP A C 1
ATOM 519 O O . TRP A 1 70 ? 9.928 8.321 11.666 1.00 87.38 70 TRP A O 1
ATOM 529 N N . PRO A 1 71 ? 11.261 6.503 11.710 1.00 82.56 71 PRO A N 1
ATOM 530 C CA . PRO A 1 71 ? 12.286 7.129 12.536 1.00 82.56 71 PRO A CA 1
ATOM 531 C C . PRO A 1 71 ? 12.789 8.446 11.930 1.00 82.56 71 PRO A C 1
ATOM 533 O O . PRO A 1 71 ? 13.168 8.501 10.761 1.00 82.56 71 PRO A O 1
ATOM 536 N N . GLY A 1 72 ? 12.782 9.512 12.731 1.00 82.69 72 GLY A N 1
ATOM 537 C CA . GLY A 1 72 ? 13.264 10.835 12.323 1.00 82.69 72 GLY A CA 1
ATOM 538 C C . GLY A 1 72 ? 12.300 11.666 11.467 1.00 82.69 72 GLY A C 1
ATOM 539 O O . GLY A 1 72 ? 12.700 12.734 11.005 1.00 82.69 72 GLY A O 1
ATOM 540 N N . ALA A 1 73 ? 11.050 11.233 11.245 1.00 86.31 73 ALA A N 1
ATOM 541 C CA . ALA A 1 73 ? 10.067 12.088 10.576 1.00 86.31 73 ALA A CA 1
ATOM 542 C C . ALA A 1 73 ? 9.755 13.340 11.417 1.00 86.31 73 ALA A C 1
ATOM 544 O O . ALA A 1 73 ? 9.647 13.273 12.640 1.00 86.31 73 ALA A O 1
ATOM 545 N N . THR A 1 74 ? 9.568 14.482 10.753 1.00 86.44 74 THR A N 1
ATOM 546 C CA . THR A 1 74 ? 9.239 15.768 11.396 1.00 86.44 74 THR A CA 1
ATOM 547 C C . THR A 1 74 ? 7.737 15.980 11.609 1.00 86.44 74 THR A C 1
ATOM 549 O O . THR A 1 74 ? 7.329 17.017 12.122 1.00 86.44 74 THR A O 1
ATOM 552 N N . TYR A 1 75 ? 6.914 15.011 11.211 1.00 85.88 75 TYR A N 1
ATOM 553 C CA . TYR A 1 75 ? 5.457 15.024 11.315 1.00 85.88 75 TYR A CA 1
ATOM 554 C C . TYR A 1 75 ? 4.952 13.693 11.861 1.00 85.88 75 TYR A C 1
ATOM 556 O O . TYR A 1 75 ? 5.618 12.661 11.761 1.00 85.88 75 TYR A O 1
ATOM 564 N N . SER A 1 76 ? 3.754 13.727 12.434 1.00 89.75 76 SER A N 1
ATOM 565 C CA . SER A 1 76 ? 3.080 12.571 13.011 1.00 89.75 76 SER A CA 1
ATOM 566 C C . SER A 1 76 ? 1.959 12.057 12.111 1.00 89.75 76 SER A C 1
ATOM 568 O O . SER A 1 76 ? 1.421 12.765 11.259 1.00 89.75 76 SER A O 1
ATOM 570 N N . ILE A 1 77 ? 1.593 10.795 12.315 1.00 91.00 77 ILE A N 1
ATOM 571 C CA . ILE A 1 77 ? 0.375 10.221 11.756 1.00 91.00 77 ILE A CA 1
ATOM 572 C C . ILE A 1 77 ? -0.821 10.867 12.472 1.00 91.00 77 ILE A C 1
ATOM 574 O O . ILE A 1 77 ? -0.854 10.869 13.707 1.00 91.00 77 ILE A O 1
ATOM 578 N N . PRO A 1 78 ? -1.828 11.376 11.735 1.00 91.12 78 PRO A N 1
ATOM 579 C CA . PRO A 1 78 ? -3.017 11.965 12.338 1.00 91.12 78 PRO A CA 1
ATOM 580 C C . PRO A 1 78 ? -3.717 11.004 13.309 1.00 91.12 78 PRO A C 1
ATOM 582 O O . PRO A 1 78 ? -3.974 9.843 12.982 1.00 91.12 78 PRO A O 1
ATOM 585 N N . ALA A 1 79 ? -4.059 11.496 14.502 1.00 89.50 79 ALA A N 1
ATOM 586 C CA . ALA A 1 79 ? -4.621 10.681 15.583 1.00 89.50 79 ALA A CA 1
ATOM 587 C C . ALA A 1 79 ? -5.927 9.967 15.192 1.00 89.50 79 ALA A C 1
ATOM 589 O O . ALA A 1 79 ? -6.189 8.853 15.637 1.00 89.50 79 ALA A O 1
ATOM 590 N N . ASP A 1 80 ? -6.731 10.571 14.320 1.00 90.19 80 ASP A N 1
ATOM 591 C CA . ASP A 1 80 ? -7.978 9.983 13.838 1.00 90.19 80 ASP A CA 1
ATOM 592 C C . ASP A 1 80 ? -7.758 8.800 12.877 1.00 90.19 80 ASP A C 1
ATOM 594 O O . ASP A 1 80 ? -8.626 7.939 12.758 1.00 90.19 80 ASP A O 1
ATOM 598 N N . ILE A 1 81 ? -6.593 8.713 12.227 1.00 91.81 81 ILE A N 1
ATOM 599 C CA . ILE A 1 81 ? -6.185 7.543 11.437 1.00 91.81 81 ILE A CA 1
ATOM 600 C C . ILE A 1 81 ? -5.727 6.403 12.352 1.00 91.81 81 ILE A C 1
ATOM 602 O O . ILE A 1 81 ? -6.071 5.246 12.112 1.00 91.81 81 ILE A O 1
ATOM 606 N N . VAL A 1 82 ? -5.001 6.720 13.429 1.00 89.56 82 VAL A N 1
ATOM 607 C CA . VAL A 1 82 ? -4.634 5.734 14.461 1.00 89.56 82 VAL A CA 1
ATOM 608 C C . VAL A 1 82 ? -5.893 5.175 15.131 1.00 89.56 82 VAL A C 1
ATOM 610 O O . VAL A 1 82 ? -6.031 3.963 15.287 1.00 89.56 82 VAL A O 1
ATOM 613 N N . GLU A 1 83 ? -6.854 6.043 15.456 1.00 87.50 83 GLU A N 1
ATOM 614 C CA . GLU A 1 83 ? -8.135 5.640 16.040 1.00 87.50 83 GLU A CA 1
ATOM 615 C C . GLU A 1 83 ? -8.964 4.770 15.083 1.00 87.50 83 GLU A C 1
ATOM 617 O O . GLU A 1 83 ? -9.603 3.816 15.522 1.00 87.50 83 GLU A O 1
ATOM 622 N N . LEU A 1 84 ? -8.898 5.018 13.769 1.00 88.69 84 LEU A N 1
ATOM 623 C CA . LEU A 1 84 ? -9.527 4.160 12.762 1.00 88.69 84 LEU A CA 1
ATOM 624 C C . LEU A 1 84 ? -9.038 2.705 12.881 1.00 88.69 84 LEU A C 1
ATOM 626 O O . LEU A 1 84 ? -9.855 1.783 12.914 1.00 88.69 84 LEU A O 1
ATOM 630 N N . VAL A 1 85 ? -7.719 2.512 13.019 1.00 87.38 85 VAL A N 1
ATOM 631 C CA . VAL A 1 85 ? -7.114 1.184 13.209 1.00 87.38 85 VAL A CA 1
ATOM 632 C C . VAL A 1 85 ? -7.517 0.582 14.554 1.00 87.38 85 VAL A C 1
ATOM 634 O O . VAL A 1 85 ? -7.870 -0.592 14.596 1.00 87.38 85 VAL A O 1
ATOM 637 N N . ARG A 1 86 ? -7.544 1.370 15.639 1.00 82.94 86 ARG A N 1
ATOM 638 C CA . ARG A 1 86 ? -8.013 0.901 16.961 1.00 82.94 86 ARG A CA 1
ATOM 639 C C . ARG A 1 86 ? -9.467 0.433 16.950 1.00 82.94 86 ARG A C 1
ATOM 641 O O . ARG A 1 86 ? -9.823 -0.474 17.691 1.00 82.94 86 ARG A O 1
ATOM 648 N N . LYS A 1 87 ? -10.316 1.034 16.111 1.00 82.38 87 LYS A N 1
ATOM 649 C CA . LYS A 1 87 ? -11.706 0.595 15.882 1.00 82.38 87 LYS A CA 1
ATOM 650 C C . LYS A 1 87 ? -11.821 -0.585 14.918 1.00 82.38 87 LYS A C 1
ATOM 652 O O . LYS A 1 87 ? -12.931 -0.980 14.571 1.00 82.38 87 LYS A O 1
ATOM 657 N N . GLY A 1 88 ? -10.695 -1.126 14.470 1.00 78.38 88 GLY A N 1
ATOM 658 C CA . GLY A 1 88 ? -10.638 -2.269 13.581 1.00 78.38 88 GLY A CA 1
ATOM 659 C C . GLY A 1 88 ? -10.953 -1.963 12.118 1.00 78.38 88 GLY A C 1
ATOM 660 O O . GLY A 1 88 ? -11.278 -2.858 11.340 1.00 78.38 88 GLY A O 1
ATOM 661 N N . VAL A 1 89 ? -10.879 -0.696 11.713 1.00 85.62 89 VAL A N 1
ATOM 662 C CA . VAL A 1 89 ? -11.155 -0.278 10.338 1.00 85.62 89 VAL A CA 1
ATOM 663 C C . VAL A 1 89 ? -9.836 -0.020 9.614 1.00 85.62 89 VAL A C 1
ATOM 665 O O . VAL A 1 89 ? -8.968 0.707 10.096 1.00 85.62 89 VAL A O 1
ATOM 668 N N . ARG A 1 90 ? -9.674 -0.614 8.425 1.00 88.81 90 ARG A N 1
ATOM 669 C CA . ARG A 1 90 ? -8.461 -0.450 7.617 1.00 88.81 90 ARG A CA 1
ATOM 670 C C . ARG A 1 90 ? -8.313 1.001 7.147 1.00 88.81 90 ARG A C 1
ATOM 672 O O . ARG A 1 90 ? -9.199 1.486 6.447 1.00 88.81 90 ARG A O 1
ATOM 679 N N . PRO A 1 91 ? -7.204 1.700 7.399 1.00 92.25 91 PRO A N 1
ATOM 680 C CA . PRO A 1 91 ? -6.973 3.003 6.789 1.00 92.25 91 PRO A CA 1
ATOM 681 C C . PRO A 1 91 ? -6.744 2.866 5.272 1.00 92.25 91 PRO A C 1
ATOM 683 O O . PRO A 1 91 ? -6.014 1.972 4.833 1.00 92.25 91 PRO A O 1
ATOM 686 N N . PRO A 1 92 ? -7.369 3.724 4.444 1.00 94.88 92 PRO A N 1
ATOM 687 C CA . PRO A 1 92 ? -7.002 3.876 3.038 1.00 94.88 92 PRO A CA 1
ATOM 688 C C . PRO A 1 92 ? -5.519 4.235 2.898 1.00 94.88 92 PRO A C 1
ATOM 690 O O . PRO A 1 92 ? -5.033 5.120 3.604 1.00 94.88 92 PRO A O 1
ATOM 693 N N . LEU A 1 93 ? -4.804 3.596 1.970 1.00 95.62 93 LEU A N 1
ATOM 694 C CA . LEU A 1 93 ? -3.360 3.816 1.805 1.00 95.62 93 LEU A CA 1
ATOM 695 C C . LEU A 1 93 ? -3.044 5.247 1.357 1.00 95.62 93 LEU A C 1
ATOM 697 O O . LEU A 1 93 ? -2.045 5.816 1.780 1.00 95.62 93 LEU A O 1
ATOM 701 N N . ILE A 1 94 ? -3.924 5.864 0.565 1.00 94.88 94 ILE A N 1
ATOM 702 C CA . ILE A 1 94 ? -3.812 7.268 0.152 1.00 94.88 94 ILE A CA 1
ATOM 703 C C . ILE A 1 94 ? -3.776 8.239 1.343 1.00 94.88 94 ILE A C 1
ATOM 705 O O . ILE A 1 94 ? -3.263 9.342 1.209 1.00 94.88 94 ILE A O 1
ATOM 709 N N . TRP A 1 95 ? -4.315 7.862 2.508 1.00 94.62 95 TRP A N 1
ATOM 710 C CA . TRP A 1 95 ? -4.246 8.681 3.726 1.00 94.62 95 TRP A CA 1
ATOM 711 C C . TRP A 1 95 ? -2.993 8.431 4.560 1.00 94.62 95 TRP A C 1
ATOM 713 O O . TRP A 1 95 ? -2.777 9.130 5.545 1.00 94.62 95 TRP A O 1
ATOM 723 N N . LEU A 1 96 ? -2.187 7.445 4.171 1.00 94.81 96 LEU A N 1
ATOM 724 C CA . LEU A 1 96 ? -0.935 7.085 4.822 1.00 94.81 96 LEU A CA 1
ATOM 725 C C . LEU A 1 96 ? 0.295 7.567 4.038 1.00 94.81 96 LEU A C 1
ATOM 727 O O . LEU A 1 96 ? 1.410 7.130 4.312 1.00 94.81 96 LEU A O 1
ATOM 731 N N . THR A 1 97 ? 0.107 8.445 3.050 1.00 93.69 97 THR A N 1
ATOM 732 C CA . THR A 1 97 ? 1.217 9.039 2.300 1.00 93.69 97 THR A CA 1
ATOM 733 C C . THR A 1 97 ? 1.747 10.293 2.987 1.00 93.69 97 THR A C 1
ATOM 735 O O . THR A 1 97 ? 1.048 10.941 3.768 1.00 93.69 97 THR A O 1
ATOM 738 N N . VAL A 1 98 ? 2.979 10.674 2.643 1.00 90.56 98 VAL A N 1
ATOM 739 C CA . VAL A 1 98 ? 3.609 11.918 3.113 1.00 90.56 98 VAL A CA 1
ATOM 740 C C . VAL A 1 98 ? 2.710 13.128 2.861 1.00 90.56 98 VAL A C 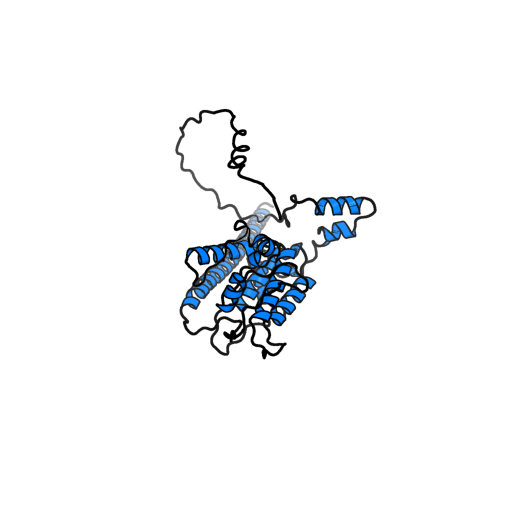1
ATOM 742 O O . VAL A 1 98 ? 2.515 13.947 3.755 1.00 90.56 98 VAL A O 1
ATOM 745 N N . GLU A 1 99 ? 2.137 13.233 1.661 1.00 89.62 99 GLU A N 1
ATOM 746 C CA . GLU A 1 99 ? 1.276 14.353 1.276 1.00 89.62 99 GLU A CA 1
ATOM 747 C C . GLU A 1 99 ? 0.036 14.433 2.168 1.00 89.62 99 GLU A C 1
ATOM 749 O O . GLU A 1 99 ? -0.359 15.523 2.573 1.00 89.62 99 GLU A O 1
ATOM 754 N N . ALA A 1 100 ? -0.546 13.284 2.523 1.00 90.38 100 ALA A N 1
ATOM 755 C CA . ALA A 1 100 ? -1.701 13.229 3.408 1.00 90.38 100 ALA A CA 1
ATOM 756 C C . ALA A 1 100 ? -1.365 13.598 4.860 1.00 90.38 100 ALA A C 1
ATOM 758 O O . ALA A 1 100 ? -2.228 14.140 5.549 1.00 90.38 100 ALA A O 1
ATOM 759 N N . PHE A 1 101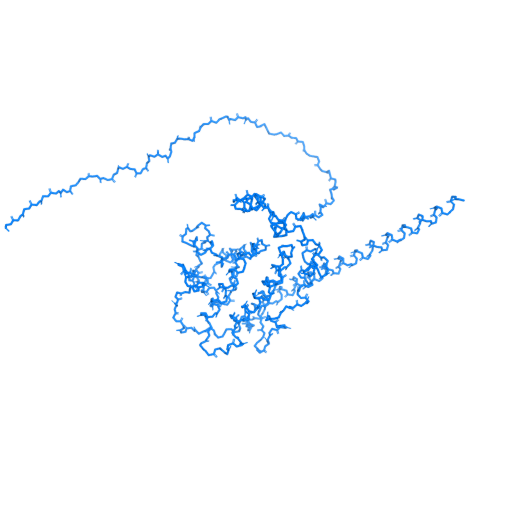 ? -0.142 13.323 5.325 1.00 89.75 101 PHE A N 1
ATOM 760 C CA . PHE A 1 101 ? 0.315 13.710 6.662 1.00 89.75 101 PHE A CA 1
ATOM 761 C C . PHE A 1 101 ? 0.638 15.199 6.745 1.00 89.75 101 PHE A C 1
ATOM 763 O O . PHE A 1 101 ? 0.133 15.885 7.628 1.00 89.75 101 PHE A O 1
ATOM 770 N N . VAL A 1 102 ? 1.425 15.712 5.798 1.00 86.38 102 VAL A N 1
ATOM 771 C CA . VAL A 1 102 ? 1.822 17.128 5.762 1.00 86.38 102 VAL A CA 1
ATOM 772 C C . VAL A 1 102 ? 0.611 18.032 5.519 1.00 86.38 102 VAL A C 1
ATOM 774 O O . VAL A 1 102 ? 0.493 19.080 6.145 1.00 86.38 102 VAL A O 1
ATOM 777 N N . GLY A 1 103 ? -0.315 17.614 4.652 1.00 82.00 103 GLY A N 1
ATOM 778 C CA . GLY A 1 103 ? -1.561 18.333 4.386 1.00 82.00 103 GLY A CA 1
ATOM 779 C C . GLY A 1 103 ? -2.685 18.042 5.385 1.00 82.00 103 GLY A C 1
ATOM 780 O O . GLY A 1 103 ? -3.809 18.474 5.175 1.00 82.00 103 GLY A O 1
ATOM 781 N N . ALA A 1 104 ? -2.462 17.287 6.465 1.00 77.44 104 ALA A N 1
ATOM 782 C CA . ALA A 1 104 ? -3.564 16.892 7.350 1.00 77.44 104 ALA A CA 1
ATOM 783 C C . ALA A 1 104 ? -4.261 18.088 8.030 1.00 77.44 104 ALA A C 1
ATOM 785 O O . ALA A 1 104 ? -5.453 18.011 8.334 1.00 77.44 104 ALA A O 1
ATOM 786 N N . GLU A 1 105 ? -3.528 19.179 8.261 1.00 72.94 105 GLU A N 1
ATOM 787 C CA . GLU A 1 105 ? -4.006 20.372 8.973 1.00 72.94 105 GLU A CA 1
ATOM 788 C C . GLU A 1 105 ? -4.634 21.430 8.050 1.00 72.94 105 GLU A C 1
ATOM 790 O O . GLU A 1 105 ? -5.320 22.330 8.532 1.00 72.94 105 GLU A O 1
ATOM 795 N N . ASP A 1 106 ? -4.452 21.319 6.728 1.00 76.44 106 ASP A N 1
ATOM 796 C CA . ASP A 1 106 ? -4.939 22.318 5.764 1.00 76.44 106 ASP A CA 1
ATOM 797 C C . ASP A 1 106 ? -6.462 22.237 5.515 1.00 76.44 106 ASP A C 1
ATOM 799 O O . ASP A 1 106 ? -7.082 23.192 5.047 1.00 76.44 106 ASP A O 1
ATOM 803 N N . GLY A 1 107 ? -7.090 21.100 5.841 1.00 67.81 107 GLY A N 1
ATOM 804 C CA . GLY A 1 107 ? -8.511 20.826 5.599 1.00 67.81 107 GLY A CA 1
ATOM 805 C C . GLY A 1 107 ? -8.910 20.654 4.121 1.00 67.81 107 GLY A C 1
ATOM 806 O O . GLY A 1 107 ? -10.081 20.352 3.837 1.00 67.81 107 GLY A O 1
ATOM 807 N N . GLU A 1 108 ? -7.963 20.808 3.196 1.00 73.62 108 GLU A N 1
ATOM 808 C CA . GLU A 1 108 ? -8.081 20.635 1.747 1.00 73.62 108 GLU A CA 1
ATOM 809 C C . GLU A 1 108 ? -7.675 19.219 1.319 1.00 73.62 108 GLU A C 1
ATOM 811 O O . GLU A 1 108 ? -8.416 18.553 0.588 1.00 73.62 108 GLU A O 1
ATOM 816 N N . THR A 1 109 ? -6.542 18.727 1.823 1.00 78.44 109 THR A N 1
ATOM 817 C CA . THR A 1 109 ? -5.959 17.422 1.492 1.00 78.44 109 THR A CA 1
ATOM 818 C C . THR A 1 109 ? -6.788 16.285 2.087 1.00 78.44 109 THR A C 1
ATOM 820 O O . THR A 1 109 ? -7.127 15.307 1.407 1.00 78.44 109 THR A O 1
ATOM 823 N N . ARG A 1 110 ? -7.183 16.425 3.357 1.00 84.88 110 ARG A N 1
ATOM 824 C CA . ARG A 1 110 ? -8.072 15.491 4.053 1.00 84.88 110 ARG A CA 1
ATOM 825 C C . ARG A 1 110 ? -8.839 16.219 5.147 1.00 84.88 110 ARG A C 1
ATOM 827 O O . ARG A 1 110 ? -8.339 17.139 5.773 1.00 84.88 110 ARG A O 1
ATOM 834 N N . LYS A 1 111 ? -10.066 15.770 5.414 1.00 85.56 111 LYS A N 1
ATOM 835 C CA . LYS A 1 111 ? -10.818 16.227 6.588 1.00 85.56 111 LYS A CA 1
ATOM 836 C C . LYS A 1 111 ? -10.717 15.194 7.699 1.00 85.56 111 LYS A C 1
ATOM 838 O O . LYS A 1 111 ? -10.947 14.013 7.433 1.00 85.56 111 LYS A O 1
ATOM 843 N N . THR A 1 112 ? -10.467 15.663 8.913 1.00 88.06 112 THR A N 1
ATOM 844 C CA . THR A 1 112 ? -10.407 14.847 10.127 1.00 88.06 112 THR A CA 1
ATOM 845 C C . THR A 1 112 ? -11.697 14.053 10.335 1.00 88.06 112 THR A C 1
ATOM 847 O O . THR A 1 112 ? -12.811 14.542 10.099 1.00 88.06 112 THR A O 1
ATOM 850 N N . LEU A 1 113 ? -11.541 12.800 10.747 1.00 89.56 113 LEU A N 1
ATOM 851 C CA . LEU A 1 113 ? -12.625 11.919 11.145 1.00 89.56 113 LEU A CA 1
ATOM 852 C C . LEU A 1 113 ? -13.002 12.176 12.604 1.00 89.56 113 LEU A C 1
ATOM 854 O O . LEU A 1 113 ? -12.194 12.595 13.425 1.00 89.56 113 LEU A O 1
ATOM 858 N N . THR A 1 114 ? -14.257 11.899 12.920 1.00 88.75 114 THR A N 1
ATOM 859 C CA . THR A 1 114 ? -14.800 11.928 14.275 1.00 88.75 114 THR A CA 1
ATOM 860 C C . THR A 1 114 ? -15.398 10.563 14.550 1.00 88.75 114 THR A C 1
ATOM 862 O O . THR A 1 114 ? -15.976 9.961 13.644 1.00 88.75 114 THR A O 1
ATOM 865 N N . PHE A 1 115 ? -15.282 10.083 15.782 1.00 85.44 115 PHE A N 1
ATOM 866 C CA . PHE A 1 115 ? -15.793 8.775 16.177 1.00 85.44 115 PHE A CA 1
ATOM 867 C C . PHE A 1 115 ? -16.964 8.948 17.155 1.00 85.44 115 PHE A C 1
ATOM 869 O O . PHE A 1 115 ? -16.851 9.775 18.062 1.00 85.44 115 PHE A O 1
ATOM 876 N N . PRO A 1 116 ? -18.077 8.202 17.001 1.00 86.88 116 PRO A N 1
ATOM 877 C CA . PRO A 1 116 ? -18.351 7.196 15.966 1.00 86.88 116 PRO A CA 1
ATOM 878 C C . PRO A 1 116 ? -18.499 7.796 14.556 1.00 86.88 116 PRO A C 1
ATOM 880 O O . PRO A 1 116 ? -18.902 8.948 14.397 1.00 86.88 116 PRO A O 1
ATOM 883 N N . LEU A 1 117 ? -18.163 7.003 13.532 1.00 88.19 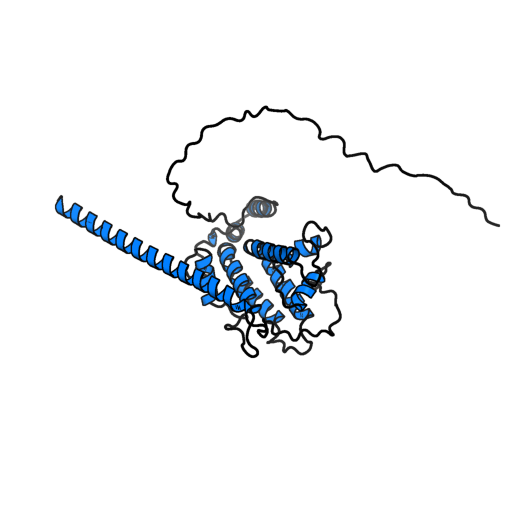117 LEU A N 1
ATOM 884 C CA . LEU A 1 117 ? -18.207 7.439 12.134 1.00 88.19 117 LEU A CA 1
ATOM 885 C C . LEU A 1 117 ? -19.652 7.681 11.681 1.00 88.19 117 LEU A C 1
ATOM 887 O O . LEU A 1 117 ? -20.521 6.827 11.854 1.00 88.19 117 LEU A O 1
ATOM 891 N N . ASN A 1 118 ? -19.900 8.823 11.038 1.00 91.31 118 ASN A N 1
ATOM 892 C CA . ASN A 1 118 ? -21.173 9.084 10.362 1.00 91.31 118 ASN A CA 1
ATOM 893 C C . ASN A 1 118 ? -21.163 8.596 8.897 1.00 91.31 118 ASN A C 1
ATOM 895 O O . ASN A 1 118 ? -20.111 8.328 8.315 1.00 91.31 118 ASN A O 1
ATOM 899 N N . ALA A 1 119 ? -22.340 8.534 8.263 1.00 90.81 119 ALA A N 1
ATOM 900 C CA . ALA A 1 119 ? -22.484 8.053 6.882 1.00 90.81 119 ALA A CA 1
ATOM 901 C C . ALA A 1 119 ? -21.609 8.819 5.868 1.00 90.81 119 ALA A C 1
ATOM 903 O O . ALA A 1 119 ? -21.027 8.222 4.966 1.00 90.81 119 ALA A O 1
ATOM 904 N N . LYS A 1 120 ? -21.450 10.136 6.050 1.00 91.50 120 LYS A N 1
ATOM 905 C CA . LYS A 1 120 ? -20.619 10.987 5.184 1.00 91.50 120 LYS A CA 1
ATOM 906 C C . LYS A 1 120 ? -19.124 10.700 5.350 1.00 91.50 120 LYS A C 1
ATOM 908 O O . LYS A 1 120 ? -18.357 10.796 4.397 1.00 91.50 120 LYS A O 1
ATOM 913 N N . GLN A 1 121 ? -18.685 10.369 6.560 1.00 90.06 121 GLN A N 1
ATOM 914 C CA . GLN A 1 121 ? -17.316 9.933 6.829 1.00 90.06 121 GLN A CA 1
ATOM 915 C C . GLN A 1 121 ? -17.059 8.546 6.247 1.00 90.06 121 GLN A C 1
ATOM 917 O O . GLN A 1 121 ? -16.006 8.338 5.651 1.00 90.06 121 GLN A O 1
ATOM 922 N N . GLN A 1 122 ? -18.039 7.643 6.313 1.00 91.06 122 GLN A N 1
ATOM 923 C CA . GLN A 1 122 ? -17.938 6.337 5.668 1.00 91.06 122 GLN A CA 1
ATOM 924 C C . GLN A 1 122 ? -17.829 6.455 4.140 1.00 91.06 122 GLN A C 1
ATOM 926 O O . GLN A 1 122 ? -16.993 5.796 3.527 1.00 91.06 122 GLN A O 1
ATOM 931 N N . GLU A 1 123 ? -18.614 7.339 3.519 1.00 92.81 123 GLU A N 1
ATOM 932 C CA . GLU A 1 123 ? -18.513 7.629 2.084 1.00 92.81 123 GLU A CA 1
ATOM 933 C C . GLU A 1 123 ? -17.115 8.141 1.705 1.00 92.81 123 GLU A C 1
ATOM 935 O O . GLU A 1 123 ? -16.527 7.683 0.728 1.00 92.81 123 GLU A O 1
ATOM 940 N N . ARG A 1 124 ? -16.525 9.013 2.529 1.00 91.31 124 ARG A N 1
ATOM 941 C CA . ARG A 1 124 ? -15.155 9.509 2.323 1.00 91.31 124 ARG A CA 1
ATOM 942 C C . ARG A 1 124 ? -14.093 8.429 2.424 1.00 91.31 124 ARG A C 1
ATOM 944 O O . ARG A 1 124 ? -13.140 8.458 1.648 1.00 91.31 124 ARG A O 1
ATOM 951 N N . ILE A 1 125 ? -14.242 7.507 3.373 1.00 93.06 125 ILE A N 1
ATOM 952 C CA . ILE A 1 125 ? -13.365 6.338 3.492 1.00 93.06 125 ILE A CA 1
ATOM 953 C C . ILE A 1 125 ? -13.472 5.500 2.210 1.00 93.06 125 ILE A C 1
ATOM 955 O O . ILE A 1 125 ? -12.457 5.163 1.603 1.00 93.06 125 ILE A O 1
ATOM 959 N N . ASN A 1 126 ? -14.694 5.249 1.735 1.00 92.81 126 ASN A N 1
ATOM 960 C CA . ASN A 1 126 ? -14.931 4.496 0.504 1.00 92.81 126 ASN A CA 1
ATOM 961 C C . ASN A 1 126 ? -14.332 5.188 -0.731 1.00 92.81 126 ASN A C 1
ATOM 963 O O . ASN A 1 126 ? -13.720 4.530 -1.573 1.00 92.81 126 ASN A O 1
ATOM 967 N N . ASP A 1 127 ? -14.451 6.511 -0.833 1.00 93.56 127 ASP A N 1
ATOM 968 C CA . ASP A 1 127 ? -13.814 7.291 -1.895 1.00 93.56 127 ASP A CA 1
ATOM 969 C C . ASP A 1 127 ? -12.288 7.236 -1.824 1.00 93.56 127 ASP A C 1
ATOM 971 O O . ASP A 1 127 ? -11.621 7.138 -2.855 1.00 93.56 127 ASP A O 1
ATOM 975 N N . ALA A 1 128 ? -11.715 7.254 -0.623 1.00 93.56 128 ALA A N 1
ATOM 976 C CA . ALA A 1 128 ? -10.281 7.090 -0.440 1.00 93.56 128 ALA A CA 1
ATOM 977 C C . ALA A 1 128 ? -9.806 5.692 -0.882 1.00 93.56 128 ALA A C 1
ATOM 979 O O . ALA A 1 128 ? -8.843 5.601 -1.641 1.00 93.56 128 ALA A O 1
ATOM 980 N N . TYR A 1 129 ? -10.538 4.615 -0.573 1.00 93.69 129 TYR A N 1
ATOM 981 C CA . TYR A 1 129 ? -10.224 3.281 -1.110 1.00 93.69 129 TYR A CA 1
ATOM 982 C C . TYR A 1 129 ? -10.314 3.194 -2.639 1.00 93.69 129 TYR A C 1
ATOM 984 O O . TYR A 1 129 ? -9.628 2.381 -3.264 1.00 93.69 129 TYR A O 1
ATOM 992 N N . ARG A 1 130 ? -11.161 4.011 -3.280 1.00 92.56 130 ARG A N 1
ATOM 993 C CA . ARG A 1 130 ? -11.186 4.101 -4.748 1.00 92.56 130 ARG A CA 1
ATOM 994 C C . ARG A 1 130 ? -9.916 4.762 -5.281 1.00 92.56 130 ARG A C 1
ATOM 996 O O . ARG A 1 130 ? -9.416 4.321 -6.316 1.00 92.56 130 ARG A O 1
ATOM 1003 N N . LYS A 1 131 ? -9.386 5.768 -4.576 1.00 92.88 131 LYS A N 1
ATOM 1004 C CA . LYS A 1 131 ? -8.127 6.454 -4.920 1.00 92.88 131 LYS A CA 1
ATOM 1005 C C . LYS A 1 131 ? -6.905 5.547 -4.766 1.00 92.88 131 LYS A C 1
ATOM 1007 O O . LYS A 1 131 ? -6.002 5.644 -5.592 1.00 92.88 131 LYS A O 1
ATOM 1012 N N . ASP A 1 132 ? -6.917 4.608 -3.817 1.00 93.56 132 ASP A N 1
ATOM 1013 C CA . ASP A 1 132 ? -5.849 3.604 -3.658 1.00 93.56 132 ASP A CA 1
ATOM 1014 C C . ASP A 1 132 ? -5.589 2.814 -4.958 1.00 93.56 132 ASP A C 1
ATOM 1016 O O . ASP A 1 132 ? -4.458 2.416 -5.233 1.00 93.56 132 ASP A O 1
ATOM 1020 N N . ASN A 1 133 ? -6.598 2.649 -5.829 1.00 90.19 133 ASN A N 1
ATOM 1021 C CA . ASN A 1 133 ? -6.434 1.980 -7.128 1.00 90.19 133 ASN A CA 1
ATOM 1022 C C . ASN A 1 133 ? -5.515 2.732 -8.106 1.00 90.19 133 ASN A C 1
ATOM 1024 O O . ASN A 1 133 ? -5.189 2.176 -9.157 1.00 90.19 133 ASN A O 1
ATOM 1028 N N . PHE A 1 134 ? -5.111 3.963 -7.793 1.00 91.06 134 PHE A N 1
ATOM 1029 C CA . PHE A 1 134 ? -4.269 4.817 -8.631 1.00 91.06 134 PHE A CA 1
ATOM 1030 C C . PHE A 1 134 ? -2.989 5.262 -7.918 1.00 91.06 134 PHE A C 1
ATOM 1032 O O . PHE A 1 134 ? -2.253 6.090 -8.454 1.00 91.06 134 PHE A O 1
ATOM 1039 N N . LEU A 1 135 ? -2.711 4.721 -6.728 1.00 91.38 135 LEU A N 1
ATOM 1040 C CA . LEU A 1 135 ? -1.559 5.130 -5.938 1.00 91.38 135 LEU A CA 1
ATOM 1041 C C . LEU A 1 135 ? -0.245 4.772 -6.670 1.00 91.38 135 LEU A C 1
ATOM 1043 O O . LEU A 1 135 ? -0.072 3.623 -7.103 1.00 91.38 135 LEU A O 1
ATOM 1047 N N . PRO A 1 136 ? 0.687 5.724 -6.863 1.00 90.25 136 PRO A N 1
ATOM 1048 C CA . PRO A 1 136 ? 1.976 5.421 -7.475 1.00 90.25 136 PRO A CA 1
ATOM 1049 C C . PRO A 1 136 ? 2.832 4.532 -6.564 1.00 90.25 136 PRO A C 1
ATOM 1051 O O . PRO A 1 136 ? 2.583 4.426 -5.360 1.00 90.25 136 PRO A O 1
ATOM 1054 N N . ARG A 1 137 ? 3.866 3.911 -7.140 1.00 89.31 137 ARG A N 1
ATOM 1055 C CA . ARG A 1 137 ? 4.738 2.958 -6.442 1.00 89.31 137 ARG A CA 1
ATOM 1056 C C . ARG A 1 137 ? 5.352 3.524 -5.164 1.00 89.31 137 ARG A C 1
ATOM 1058 O O . ARG A 1 137 ? 5.119 2.982 -4.090 1.00 89.31 137 ARG A O 1
ATOM 1065 N N . GLY A 1 138 ? 6.073 4.640 -5.269 1.00 90.00 138 GLY A N 1
ATOM 1066 C CA . GLY A 1 138 ? 6.732 5.282 -4.124 1.00 90.00 138 GLY A CA 1
ATOM 1067 C C . GLY A 1 138 ? 5.779 5.595 -2.957 1.00 90.00 138 GLY A C 1
ATOM 1068 O O . GLY A 1 138 ? 5.994 5.077 -1.863 1.00 90.00 138 GLY A O 1
ATOM 1069 N N . PRO A 1 139 ? 4.693 6.361 -3.179 1.00 92.12 139 PRO A N 1
ATOM 1070 C CA . PRO A 1 139 ? 3.696 6.649 -2.145 1.00 92.12 139 PRO A CA 1
ATOM 1071 C C . PRO A 1 139 ? 3.042 5.403 -1.535 1.00 92.12 139 PRO A C 1
ATOM 1073 O O . PRO A 1 139 ? 2.712 5.397 -0.355 1.00 92.12 139 PRO A O 1
ATOM 1076 N N . THR A 1 140 ? 2.887 4.320 -2.303 1.00 93.38 140 THR A N 1
ATOM 1077 C CA . THR A 1 140 ? 2.343 3.057 -1.773 1.00 93.38 140 THR A CA 1
ATOM 1078 C C . THR A 1 140 ? 3.305 2.394 -0.792 1.00 93.38 140 THR A C 1
ATOM 1080 O O . THR A 1 140 ? 2.879 1.954 0.271 1.00 93.38 140 THR A O 1
ATOM 1083 N N . HIS A 1 141 ? 4.601 2.365 -1.107 1.00 92.06 141 HIS A N 1
ATOM 1084 C CA . HIS A 1 141 ? 5.629 1.848 -0.199 1.00 92.06 141 HIS A CA 1
ATOM 1085 C C . HIS A 1 141 ? 5.690 2.649 1.114 1.00 92.06 141 HIS A C 1
ATOM 1087 O O . HIS A 1 141 ? 5.740 2.066 2.196 1.00 92.06 141 HIS A O 1
ATOM 1093 N N . GLN A 1 142 ? 5.589 3.982 1.034 1.00 92.25 142 GLN A N 1
ATOM 1094 C CA . GLN A 1 142 ? 5.486 4.851 2.216 1.00 92.25 142 GLN A CA 1
ATOM 1095 C C . GLN A 1 142 ? 4.244 4.524 3.058 1.00 92.25 142 GLN A C 1
ATOM 1097 O O . GLN A 1 142 ? 4.339 4.395 4.277 1.00 92.25 142 GLN A O 1
ATOM 1102 N N . ALA A 1 143 ? 3.095 4.338 2.405 1.00 95.00 143 ALA A N 1
ATOM 1103 C CA . ALA A 1 143 ? 1.838 4.021 3.068 1.00 95.00 143 ALA A CA 1
ATOM 1104 C C . ALA A 1 143 ? 1.860 2.667 3.793 1.00 95.00 143 ALA A C 1
ATOM 1106 O O . ALA A 1 143 ? 1.325 2.561 4.895 1.00 95.00 143 ALA A O 1
ATOM 1107 N N . ILE A 1 144 ? 2.491 1.639 3.210 1.00 93.75 144 ILE A N 1
ATOM 1108 C CA . ILE A 1 144 ? 2.629 0.321 3.853 1.00 93.75 144 ILE A CA 1
ATOM 1109 C C . ILE A 1 144 ? 3.527 0.414 5.095 1.00 93.75 144 ILE A C 1
ATOM 1111 O O . ILE A 1 144 ? 3.164 -0.117 6.141 1.00 93.75 144 ILE A O 1
ATOM 1115 N N . GLN A 1 145 ? 4.649 1.138 5.011 1.00 92.25 145 GLN A N 1
ATOM 1116 C CA . GLN A 1 145 ? 5.529 1.395 6.161 1.00 92.25 145 GLN A CA 1
ATOM 1117 C C . GLN A 1 145 ? 4.793 2.136 7.285 1.00 92.25 145 GLN A C 1
ATOM 1119 O O . GLN A 1 145 ? 4.812 1.706 8.436 1.00 92.25 145 GLN A O 1
ATOM 1124 N N . ALA A 1 146 ? 4.070 3.210 6.954 1.00 94.06 146 ALA A N 1
ATOM 1125 C CA . ALA A 1 146 ? 3.248 3.925 7.926 1.00 94.06 146 ALA A CA 1
ATOM 1126 C C . ALA A 1 146 ? 2.187 3.012 8.564 1.00 94.06 146 ALA A C 1
ATOM 1128 O O . ALA A 1 146 ? 1.976 3.077 9.774 1.00 94.06 146 ALA A O 1
ATOM 1129 N N . LEU A 1 147 ? 1.550 2.133 7.782 1.00 93.31 147 LEU A N 1
ATOM 1130 C CA . LEU A 1 147 ? 0.592 1.159 8.306 1.00 93.31 147 LEU A CA 1
ATOM 1131 C C . LEU A 1 147 ? 1.247 0.187 9.293 1.00 93.31 147 LEU A C 1
ATOM 1133 O O . LEU A 1 147 ? 0.693 -0.031 10.370 1.00 93.31 147 LEU A O 1
ATOM 1137 N N . ALA A 1 148 ? 2.425 -0.349 8.965 1.00 90.31 148 ALA A N 1
ATOM 1138 C CA . ALA A 1 148 ? 3.186 -1.217 9.861 1.00 90.31 148 ALA A CA 1
ATOM 1139 C C . ALA A 1 148 ? 3.509 -0.507 11.185 1.00 90.31 148 ALA A C 1
ATOM 1141 O O . ALA A 1 148 ? 3.300 -1.074 12.259 1.00 90.31 148 ALA A O 1
ATOM 1142 N N . THR A 1 149 ? 3.912 0.765 11.129 1.00 90.31 149 THR A N 1
ATOM 1143 C CA . THR A 1 149 ? 4.165 1.579 12.324 1.00 90.31 149 THR A CA 1
ATOM 1144 C C . THR A 1 149 ? 2.909 1.794 13.173 1.00 90.31 149 THR A C 1
ATOM 1146 O O . THR A 1 149 ? 2.981 1.666 14.396 1.00 90.31 149 THR A O 1
ATOM 1149 N N . ILE A 1 150 ? 1.743 2.049 12.563 1.00 89.50 150 ILE A N 1
ATOM 1150 C CA . ILE A 1 150 ? 0.477 2.134 13.314 1.00 89.50 150 ILE A CA 1
ATOM 1151 C C . ILE A 1 150 ? 0.164 0.788 13.967 1.00 89.50 150 ILE A C 1
ATOM 1153 O O . ILE A 1 150 ? -0.128 0.750 15.158 1.00 89.50 150 ILE A O 1
ATOM 1157 N N . CYS A 1 151 ? 0.255 -0.314 13.216 1.00 86.00 151 CYS A N 1
ATOM 1158 C CA . CYS A 1 151 ? 0.014 -1.661 13.733 1.00 86.00 151 CYS A CA 1
ATOM 1159 C C . CYS A 1 151 ? 0.926 -1.989 14.920 1.00 86.00 151 CYS A C 1
ATOM 1161 O O . CYS A 1 151 ? 0.459 -2.568 15.895 1.00 86.00 151 CYS A O 1
ATOM 1163 N N . ARG A 1 152 ? 2.196 -1.574 14.872 1.00 84.25 152 ARG A N 1
ATOM 1164 C CA . ARG A 1 152 ? 3.148 -1.720 15.979 1.00 84.25 152 ARG A CA 1
ATOM 1165 C C . ARG A 1 152 ? 2.744 -0.896 17.201 1.00 84.25 152 ARG A C 1
ATOM 1167 O O . ARG A 1 152 ? 2.845 -1.391 18.314 1.00 84.25 152 ARG A O 1
ATOM 1174 N N . ALA A 1 153 ? 2.272 0.332 16.995 1.00 82.12 153 ALA A N 1
ATOM 1175 C CA . ALA A 1 153 ? 1.886 1.241 18.074 1.00 82.12 153 ALA A CA 1
ATOM 1176 C C . ALA A 1 153 ? 0.575 0.851 18.782 1.00 82.12 153 ALA A C 1
ATOM 1178 O O . ALA A 1 153 ? 0.350 1.263 19.916 1.00 82.12 153 ALA A O 1
ATOM 1179 N N . VAL A 1 154 ? -0.308 0.101 18.117 1.00 79.94 154 VAL A N 1
ATOM 1180 C CA . VAL A 1 154 ? -1.601 -0.334 18.684 1.00 79.94 154 VAL A CA 1
ATOM 1181 C C . VAL A 1 154 ? -1.602 -1.794 19.148 1.00 79.94 154 VAL A C 1
ATOM 1183 O O . VAL A 1 154 ? -2.604 -2.250 19.697 1.00 79.94 154 VAL A O 1
ATOM 1186 N N . ALA A 1 155 ? -0.521 -2.538 18.902 1.00 73.06 155 ALA A N 1
ATOM 1187 C CA . ALA A 1 155 ? -0.403 -3.937 19.298 1.00 73.06 155 ALA A CA 1
ATOM 1188 C C . ALA A 1 155 ? -0.084 -4.087 20.800 1.00 73.06 155 ALA A C 1
ATOM 1190 O O . ALA A 1 155 ? 0.605 -3.236 21.369 1.00 73.06 155 ALA A O 1
ATOM 1191 N N . PRO A 1 156 ? -0.516 -5.189 21.443 1.00 66.50 156 PRO A N 1
ATOM 1192 C CA . PRO A 1 156 ? -0.125 -5.507 22.811 1.00 66.50 156 PRO A CA 1
ATOM 1193 C C . PRO A 1 156 ? 1.400 -5.634 22.978 1.00 66.50 156 PRO A C 1
ATOM 1195 O O . PRO A 1 156 ? 2.059 -6.204 22.102 1.00 66.50 156 PRO A O 1
ATOM 1198 N N . PRO A 1 157 ? 1.967 -5.231 24.133 1.00 58.22 157 PRO A N 1
ATOM 1199 C CA . PRO A 1 157 ? 3.407 -5.319 24.409 1.00 58.22 157 PRO A CA 1
ATOM 1200 C C . PRO A 1 157 ? 4.002 -6.737 24.345 1.00 58.22 157 PRO A C 1
ATOM 1202 O O . PRO A 1 157 ? 5.212 -6.885 24.204 1.00 58.22 157 PRO A O 1
ATOM 1205 N N . ALA A 1 158 ? 3.166 -7.775 24.470 1.00 55.16 158 ALA A N 1
ATOM 1206 C CA . ALA A 1 158 ? 3.571 -9.182 24.523 1.00 55.16 158 ALA A CA 1
ATOM 1207 C C . ALA A 1 158 ? 3.336 -9.956 23.212 1.00 55.16 158 ALA A C 1
ATOM 1209 O O . ALA A 1 158 ? 3.459 -11.181 23.198 1.00 55.16 158 ALA A O 1
ATOM 1210 N N . ALA A 1 159 ? 2.979 -9.283 22.112 1.00 56.84 159 ALA A N 1
ATOM 1211 C CA . ALA A 1 159 ? 2.848 -9.960 20.827 1.00 56.84 159 ALA A CA 1
ATOM 1212 C C . ALA A 1 159 ? 4.211 -10.549 20.415 1.00 56.84 159 ALA A C 1
ATOM 1214 O O . ALA A 1 159 ? 5.183 -9.809 20.256 1.00 56.84 159 ALA A O 1
ATOM 1215 N N . GLU A 1 160 ? 4.300 -11.877 20.255 1.00 54.81 160 GLU A N 1
ATOM 1216 C CA . GLU A 1 160 ? 5.509 -12.518 19.724 1.00 54.81 160 GLU A CA 1
ATOM 1217 C C . GLU A 1 160 ? 5.922 -11.817 18.426 1.00 54.81 160 GLU A C 1
ATOM 1219 O O . GLU A 1 160 ? 5.086 -11.605 17.544 1.00 54.81 160 GLU A O 1
ATOM 1224 N N . ALA A 1 161 ? 7.206 -11.468 18.294 1.00 50.31 161 ALA A N 1
ATOM 1225 C CA . ALA A 1 161 ? 7.714 -10.704 17.155 1.00 50.31 161 ALA A CA 1
ATOM 1226 C C . ALA A 1 161 ? 7.283 -11.316 15.806 1.00 50.31 161 ALA A C 1
ATOM 1228 O O . ALA A 1 161 ? 6.857 -10.602 14.906 1.00 50.31 161 ALA A O 1
ATOM 1229 N N . ASN A 1 162 ? 7.261 -12.644 15.694 1.00 49.34 162 ASN A N 1
ATOM 1230 C CA . ASN A 1 162 ? 6.904 -13.348 14.456 1.00 49.34 162 ASN A CA 1
ATOM 1231 C C . ASN A 1 162 ? 5.384 -13.445 14.199 1.00 49.34 162 ASN A C 1
ATOM 1233 O O . ASN A 1 162 ? 4.965 -13.955 13.167 1.00 49.34 162 ASN A O 1
ATOM 1237 N N . LYS A 1 163 ? 4.548 -12.965 15.128 1.00 55.56 163 LYS A N 1
ATOM 1238 C CA . LYS A 1 163 ? 3.079 -12.867 15.006 1.00 55.56 163 LYS A CA 1
ATOM 1239 C C . LYS A 1 163 ? 2.600 -11.412 14.948 1.00 55.56 163 LYS A C 1
ATOM 1241 O O . LYS A 1 163 ? 1.398 -11.152 14.884 1.00 55.56 163 LYS A O 1
ATOM 1246 N N . SER A 1 164 ? 3.525 -10.451 14.987 1.00 69.50 164 SER A N 1
ATOM 1247 C CA . SER A 1 164 ? 3.198 -9.034 14.890 1.00 69.50 164 SER A CA 1
ATOM 1248 C C . SER A 1 1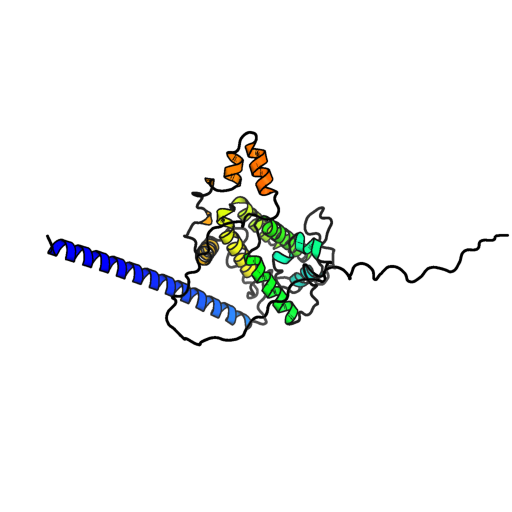64 ? 2.787 -8.683 13.463 1.00 69.50 164 SER A C 1
ATOM 1250 O O . SER A 1 164 ? 3.539 -8.878 12.511 1.00 69.50 164 SER A O 1
ATOM 1252 N N . HIS A 1 165 ? 1.602 -8.097 13.314 1.00 74.44 165 HIS A N 1
ATOM 1253 C CA . HIS A 1 165 ? 1.084 -7.653 12.019 1.00 74.44 165 HIS A CA 1
ATOM 1254 C C . HIS A 1 165 ? 1.959 -6.574 11.382 1.00 74.44 165 HIS A C 1
ATOM 1256 O O . HIS A 1 165 ? 1.990 -6.460 10.162 1.00 74.44 165 HIS A O 1
ATOM 1262 N N . ALA A 1 166 ? 2.689 -5.810 12.198 1.00 83.06 166 ALA A N 1
ATOM 1263 C CA . ALA A 1 166 ? 3.687 -4.874 11.703 1.00 83.06 166 ALA A CA 1
ATOM 1264 C C . ALA A 1 166 ? 4.802 -5.600 10.938 1.00 83.06 166 ALA A C 1
ATOM 1266 O O . ALA A 1 166 ? 5.138 -5.189 9.835 1.00 83.06 166 ALA A O 1
ATOM 1267 N N . ASN A 1 167 ? 5.300 -6.713 11.479 1.00 82.31 167 ASN A N 1
ATOM 1268 C CA . ASN A 1 167 ? 6.368 -7.487 10.851 1.00 82.31 167 ASN A CA 1
ATOM 1269 C C . ASN A 1 167 ? 5.861 -8.185 9.582 1.00 82.31 167 ASN A C 1
ATOM 1271 O O . ASN A 1 167 ? 6.500 -8.101 8.546 1.00 82.31 167 ASN A O 1
ATOM 1275 N N . ILE A 1 168 ? 4.643 -8.737 9.613 1.00 81.50 168 ILE A N 1
ATOM 1276 C CA . ILE A 1 168 ? 3.993 -9.312 8.422 1.00 81.50 168 ILE A CA 1
ATOM 1277 C C . ILE A 1 168 ? 3.843 -8.271 7.293 1.00 81.50 168 ILE A C 1
ATOM 1279 O O . ILE A 1 168 ? 4.053 -8.579 6.121 1.00 81.50 168 ILE A O 1
ATOM 1283 N N . LEU A 1 169 ? 3.465 -7.031 7.629 1.00 87.75 169 LEU A N 1
ATOM 1284 C CA . LEU A 1 169 ? 3.377 -5.936 6.657 1.00 87.75 169 LEU A CA 1
ATOM 1285 C C . LEU A 1 169 ? 4.751 -5.526 6.122 1.00 87.75 169 LEU A C 1
ATOM 1287 O O . LEU A 1 169 ? 4.858 -5.180 4.947 1.00 87.75 169 LEU A O 1
ATOM 1291 N N . GLU A 1 170 ? 5.780 -5.542 6.967 1.00 88.00 170 GLU A N 1
ATOM 1292 C CA . GLU A 1 170 ? 7.162 -5.255 6.576 1.00 88.00 170 GLU A CA 1
ATOM 1293 C C . GLU A 1 170 ? 7.726 -6.340 5.650 1.00 88.00 170 GLU A C 1
ATOM 1295 O O . GLU A 1 170 ? 8.316 -5.998 4.626 1.00 88.00 170 GLU A O 1
ATOM 1300 N N . ASP A 1 171 ? 7.457 -7.615 5.923 1.00 86.12 171 ASP A N 1
ATOM 1301 C CA . ASP A 1 171 ? 7.857 -8.734 5.064 1.00 86.12 171 ASP A CA 1
ATOM 1302 C C . ASP A 1 171 ? 7.172 -8.640 3.693 1.00 86.12 171 ASP A C 1
ATOM 1304 O O . ASP A 1 171 ? 7.842 -8.610 2.657 1.00 86.12 171 ASP A O 1
ATOM 1308 N N . LEU A 1 172 ? 5.844 -8.445 3.673 1.00 87.25 172 LEU A N 1
ATOM 1309 C CA . LEU A 1 172 ? 5.086 -8.181 2.443 1.00 87.25 172 LEU A CA 1
ATOM 1310 C C . LEU A 1 172 ? 5.676 -6.998 1.663 1.00 87.25 172 LEU A C 1
ATOM 1312 O O . LEU A 1 172 ? 5.768 -7.020 0.433 1.00 87.25 172 LEU A O 1
ATOM 1316 N N . HIS A 1 173 ? 6.045 -5.934 2.375 1.00 90.38 173 HIS A N 1
ATOM 1317 C CA . HIS A 1 173 ? 6.605 -4.737 1.775 1.00 90.38 173 HIS A CA 1
ATOM 1318 C C . HIS A 1 173 ? 7.944 -5.012 1.081 1.00 90.38 173 HIS A C 1
ATOM 1320 O O . HIS A 1 173 ? 8.134 -4.567 -0.055 1.00 90.38 173 HIS A O 1
ATOM 1326 N N . VAL A 1 174 ? 8.846 -5.747 1.737 1.00 88.88 174 VAL A N 1
ATOM 1327 C CA . VAL A 1 174 ? 10.163 -6.123 1.201 1.00 88.88 174 VAL A CA 1
ATOM 1328 C C . VAL A 1 174 ? 10.017 -7.049 -0.008 1.00 88.88 174 VAL A C 1
ATOM 1330 O O . VAL A 1 174 ? 10.615 -6.784 -1.055 1.00 88.88 174 VAL A O 1
ATOM 1333 N N . GLU A 1 175 ? 9.168 -8.070 0.085 1.00 87.94 175 GLU A N 1
ATOM 1334 C CA . GLU A 1 175 ? 8.907 -9.016 -1.008 1.00 87.94 175 GLU A CA 1
ATOM 1335 C C . GLU A 1 175 ? 8.407 -8.311 -2.276 1.00 87.94 175 GLU A C 1
ATOM 1337 O O . GLU A 1 175 ? 8.876 -8.561 -3.388 1.00 87.94 175 GLU A O 1
ATOM 1342 N N . ILE A 1 176 ? 7.491 -7.352 -2.131 1.00 89.44 176 ILE A N 1
ATOM 1343 C CA . ILE A 1 176 ? 6.986 -6.603 -3.285 1.00 89.44 176 ILE A CA 1
ATOM 1344 C C . ILE A 1 176 ? 8.034 -5.620 -3.804 1.00 89.44 176 ILE A C 1
ATOM 1346 O O . ILE A 1 176 ? 8.200 -5.477 -5.017 1.00 89.44 176 ILE A O 1
ATOM 1350 N N . MET A 1 177 ? 8.741 -4.918 -2.914 1.00 87.19 177 MET A N 1
ATOM 1351 C CA . MET A 1 177 ? 9.726 -3.911 -3.312 1.00 87.19 177 MET A CA 1
ATOM 1352 C C . MET A 1 177 ? 10.853 -4.513 -4.155 1.00 87.19 177 MET A C 1
ATOM 1354 O O . MET A 1 177 ? 11.274 -3.877 -5.124 1.00 87.19 177 MET A O 1
ATOM 1358 N N . THR A 1 178 ? 11.303 -5.721 -3.813 1.00 83.56 178 THR A N 1
ATOM 1359 C CA . THR A 1 178 ? 12.408 -6.418 -4.488 1.00 83.56 178 THR A CA 1
ATOM 1360 C C . THR A 1 178 ? 12.027 -6.986 -5.857 1.00 83.56 178 THR A C 1
ATOM 1362 O O . THR A 1 178 ? 12.895 -7.111 -6.718 1.00 83.56 178 THR A O 1
ATOM 1365 N N . ARG A 1 179 ? 10.742 -7.282 -6.095 1.00 81.88 179 ARG A N 1
ATOM 1366 C CA . ARG A 1 179 ? 10.254 -7.886 -7.352 1.00 81.88 179 ARG A CA 1
ATOM 1367 C C . ARG A 1 179 ? 9.590 -6.900 -8.305 1.00 81.88 179 ARG A C 1
ATOM 1369 O O . ARG A 1 179 ? 9.578 -7.119 -9.513 1.00 81.88 179 ARG A O 1
ATOM 1376 N N . ALA A 1 180 ? 8.998 -5.828 -7.787 1.00 84.06 180 ALA A N 1
ATOM 1377 C CA . ALA A 1 180 ? 8.214 -4.922 -8.611 1.00 84.06 180 ALA A CA 1
ATOM 1378 C C . ALA A 1 180 ? 9.104 -4.121 -9.575 1.00 84.06 180 ALA A C 1
ATOM 1380 O O . ALA A 1 180 ? 9.949 -3.330 -9.155 1.00 84.06 180 ALA A O 1
ATOM 1381 N N . ALA A 1 181 ? 8.855 -4.245 -10.877 1.00 84.88 181 ALA A N 1
ATOM 1382 C CA . ALA A 1 181 ? 9.238 -3.233 -11.855 1.00 84.88 181 ALA A CA 1
ATOM 1383 C C . ALA A 1 181 ? 8.056 -2.289 -12.127 1.00 84.88 181 ALA A C 1
ATOM 1385 O O . ALA A 1 181 ? 6.890 -2.643 -11.929 1.00 84.88 181 ALA A O 1
ATOM 1386 N N . ASP A 1 182 ? 8.336 -1.078 -12.614 1.00 82.81 182 ASP A N 1
ATOM 1387 C CA . ASP A 1 182 ? 7.290 -0.075 -12.865 1.00 82.81 182 ASP A CA 1
ATOM 1388 C C . ASP A 1 182 ? 6.253 -0.546 -13.896 1.00 82.81 182 ASP A C 1
ATOM 1390 O O . ASP A 1 182 ? 5.067 -0.236 -13.774 1.00 82.81 182 ASP A O 1
ATOM 1394 N N . ILE A 1 183 ? 6.677 -1.361 -14.868 1.00 86.12 183 ILE A N 1
ATOM 1395 C CA . ILE A 1 183 ? 5.796 -1.987 -15.868 1.00 86.12 183 ILE A CA 1
ATOM 1396 C C . ILE A 1 183 ? 4.762 -2.933 -15.240 1.00 86.12 183 ILE A C 1
ATOM 1398 O O . ILE A 1 183 ? 3.650 -3.067 -15.753 1.00 86.12 183 ILE A O 1
ATOM 1402 N N . HIS A 1 184 ? 5.090 -3.535 -14.095 1.00 91.00 184 HIS A N 1
ATOM 1403 C CA . HIS A 1 184 ? 4.239 -4.487 -13.379 1.00 91.00 184 HIS A CA 1
ATOM 1404 C C . HIS A 1 184 ? 3.390 -3.829 -12.293 1.00 91.00 184 HIS A C 1
ATOM 1406 O O . HIS A 1 184 ? 2.506 -4.467 -11.718 1.00 91.00 184 HIS A O 1
ATOM 1412 N N . TRP A 1 185 ? 3.626 -2.542 -12.015 1.00 92.12 185 TRP A N 1
ATOM 1413 C CA . TRP A 1 185 ? 3.041 -1.836 -10.878 1.00 92.12 185 TRP A CA 1
ATOM 1414 C C . TRP A 1 185 ? 1.509 -1.937 -10.760 1.00 92.12 185 TRP A C 1
ATOM 1416 O O . TRP A 1 185 ? 1.020 -2.112 -9.642 1.00 92.12 185 TRP A O 1
ATOM 1426 N N . PRO A 1 186 ? 0.710 -1.866 -11.846 1.00 91.62 186 PRO A N 1
ATOM 1427 C CA . PRO A 1 186 ? -0.740 -2.019 -11.736 1.00 91.62 186 PRO A CA 1
ATOM 1428 C C . PRO A 1 186 ? -1.176 -3.339 -11.087 1.00 91.62 186 PRO A C 1
ATOM 1430 O O . PRO A 1 186 ? -2.121 -3.333 -10.297 1.00 91.62 186 PRO A O 1
ATOM 1433 N N . VAL A 1 187 ? -0.473 -4.439 -11.379 1.00 94.25 187 VAL A N 1
ATOM 1434 C CA . VAL A 1 187 ? -0.774 -5.760 -10.813 1.00 94.25 187 VAL A CA 1
ATOM 1435 C C . VAL A 1 187 ? -0.333 -5.827 -9.355 1.00 94.25 187 VAL A C 1
ATOM 1437 O O . VAL A 1 187 ? -1.139 -6.200 -8.505 1.00 94.25 187 VAL A O 1
ATOM 1440 N N . TRP A 1 188 ? 0.885 -5.376 -9.037 1.00 94.56 188 TRP A N 1
ATOM 1441 C CA . TRP A 1 188 ? 1.376 -5.329 -7.653 1.00 94.56 188 TRP A CA 1
ATOM 1442 C C . TRP A 1 188 ? 0.488 -4.477 -6.745 1.00 94.56 188 TRP A C 1
ATOM 1444 O O . TRP A 1 188 ? 0.132 -4.899 -5.649 1.00 94.56 188 TRP A O 1
ATOM 1454 N N . ARG A 1 189 ? 0.029 -3.317 -7.224 1.00 94.12 189 ARG A N 1
ATOM 1455 C CA . ARG A 1 189 ? -0.922 -2.468 -6.495 1.00 94.12 189 ARG A CA 1
ATOM 1456 C C . ARG A 1 189 ? -2.244 -3.183 -6.216 1.00 94.12 189 ARG A C 1
ATOM 1458 O O . ARG A 1 189 ? -2.803 -3.048 -5.128 1.00 94.12 189 ARG A O 1
ATOM 1465 N N . ARG A 1 190 ? -2.757 -3.943 -7.189 1.00 93.56 190 ARG A N 1
ATOM 1466 C CA . ARG A 1 190 ? -3.983 -4.733 -7.019 1.00 93.56 190 ARG A CA 1
ATOM 1467 C C . ARG A 1 190 ? -3.777 -5.880 -6.030 1.00 93.56 190 ARG A C 1
ATOM 1469 O O . ARG A 1 190 ? -4.642 -6.077 -5.184 1.00 93.56 190 ARG A O 1
ATOM 1476 N N . TYR A 1 191 ? -2.642 -6.571 -6.113 1.00 94.12 191 TYR A N 1
ATOM 1477 C CA . TYR A 1 191 ? -2.243 -7.616 -5.173 1.00 94.12 191 TYR A CA 1
ATOM 1478 C C . TYR A 1 191 ? -2.184 -7.076 -3.737 1.00 94.12 191 TYR A C 1
ATOM 1480 O O . TYR A 1 191 ? -2.898 -7.587 -2.883 1.00 94.12 191 TYR A O 1
ATOM 1488 N N . ILE A 1 192 ? -1.463 -5.969 -3.494 1.00 93.44 192 ILE A N 1
ATOM 1489 C CA . ILE A 1 192 ? -1.390 -5.302 -2.176 1.00 93.44 192 ILE A CA 1
ATOM 1490 C C . ILE A 1 192 ? -2.786 -5.049 -1.620 1.00 93.44 192 ILE A C 1
ATOM 1492 O O . ILE A 1 192 ? -3.075 -5.383 -0.475 1.00 93.44 192 ILE A O 1
ATOM 1496 N N . LYS A 1 193 ? -3.667 -4.464 -2.436 1.00 91.88 193 LYS A N 1
ATOM 1497 C CA . LYS A 1 193 ? -5.031 -4.155 -2.013 1.00 91.88 193 LYS A CA 1
ATOM 1498 C C . LYS A 1 193 ? -5.783 -5.409 -1.564 1.00 91.88 193 LYS A C 1
ATOM 1500 O O . LYS A 1 193 ? -6.373 -5.390 -0.490 1.00 91.88 193 LYS A O 1
ATOM 1505 N N . GLN A 1 194 ? -5.740 -6.478 -2.358 1.00 90.75 194 GLN A N 1
ATOM 1506 C CA . GLN A 1 194 ? -6.400 -7.740 -2.020 1.00 90.75 194 GLN A CA 1
ATOM 1507 C C . GLN A 1 194 ? -5.795 -8.376 -0.764 1.00 90.75 194 GLN A C 1
ATOM 1509 O O . GLN A 1 194 ? -6.531 -8.902 0.065 1.00 90.75 194 GLN A O 1
ATOM 1514 N N . THR A 1 195 ? -4.471 -8.306 -0.597 1.00 89.50 195 THR A N 1
ATOM 1515 C CA . THR A 1 195 ? -3.781 -8.815 0.594 1.00 89.50 195 THR A CA 1
ATOM 1516 C C . THR A 1 195 ? -4.223 -8.060 1.837 1.00 89.50 195 THR A C 1
ATOM 1518 O O . THR A 1 195 ? -4.603 -8.680 2.822 1.00 89.50 195 THR A O 1
ATOM 1521 N N . LEU A 1 196 ? -4.276 -6.730 1.778 1.00 89.50 196 LEU A N 1
ATOM 1522 C CA . LEU A 1 196 ? -4.751 -5.909 2.889 1.00 89.50 196 LEU A CA 1
ATOM 1523 C C . LEU A 1 196 ? -6.246 -6.113 3.183 1.00 89.50 196 LEU A C 1
ATOM 1525 O O . LEU A 1 196 ? -6.645 -6.103 4.344 1.00 89.50 196 LEU A O 1
ATOM 1529 N N . GLU A 1 197 ? -7.083 -6.310 2.163 1.00 87.50 197 GLU A N 1
ATOM 1530 C CA . GLU A 1 197 ? -8.497 -6.673 2.340 1.00 87.50 197 GLU A CA 1
ATOM 1531 C C . GLU A 1 197 ? -8.641 -8.036 3.023 1.00 87.50 197 GLU A C 1
ATOM 1533 O O . GLU A 1 197 ? -9.430 -8.168 3.954 1.00 87.50 197 GLU A O 1
ATOM 1538 N N . ALA A 1 198 ? -7.835 -9.024 2.627 1.00 82.81 198 ALA A N 1
ATOM 1539 C CA . ALA A 1 198 ? -7.797 -10.320 3.285 1.00 82.81 198 ALA A CA 1
ATOM 1540 C C . ALA A 1 198 ? -7.286 -10.202 4.727 1.00 82.81 198 ALA A C 1
ATOM 1542 O O . ALA A 1 198 ? -7.862 -10.816 5.621 1.00 82.81 198 ALA A O 1
ATOM 1543 N N . MET A 1 199 ? -6.250 -9.404 4.991 1.00 80.88 199 MET A N 1
ATOM 1544 C CA . MET A 1 199 ? -5.765 -9.161 6.353 1.00 80.88 199 MET A CA 1
ATOM 1545 C C . MET A 1 199 ? -6.878 -8.600 7.243 1.00 80.88 199 MET A C 1
ATOM 1547 O O . MET A 1 199 ? -7.081 -9.142 8.323 1.00 80.88 199 MET A O 1
ATOM 1551 N N . TRP A 1 200 ? -7.644 -7.619 6.746 1.00 81.94 200 TRP A N 1
ATOM 1552 C CA . TRP A 1 200 ? -8.751 -6.963 7.460 1.00 81.94 200 TRP A CA 1
ATOM 1553 C C . TRP A 1 200 ? -10.107 -7.690 7.421 1.00 81.94 200 TRP A C 1
ATOM 1555 O O . TRP A 1 200 ? -11.096 -7.195 7.967 1.00 81.94 200 TRP A O 1
ATOM 1565 N N . ALA A 1 201 ? -10.188 -8.857 6.778 1.00 79.38 201 ALA A N 1
ATOM 1566 C CA . ALA A 1 201 ? -11.429 -9.613 6.671 1.00 79.38 201 ALA A CA 1
ATOM 1567 C C . ALA A 1 201 ? -11.839 -10.222 8.019 1.00 79.38 201 ALA A C 1
ATOM 1569 O O . ALA A 1 201 ? -11.011 -10.806 8.725 1.00 79.38 201 ALA A O 1
ATOM 1570 N N . LYS A 1 202 ? -13.139 -10.124 8.330 1.00 73.25 202 LYS A N 1
ATOM 1571 C CA . LYS A 1 202 ? -13.799 -10.783 9.466 1.00 73.25 202 LYS A CA 1
ATOM 1572 C C . LYS A 1 202 ? -13.699 -12.303 9.357 1.00 73.25 202 LYS A C 1
ATOM 1574 O O . LYS A 1 202 ? -14.057 -12.865 8.325 1.00 73.25 202 LYS A O 1
ATOM 1579 N N . ARG A 1 203 ? -13.199 -12.950 10.412 1.00 66.94 203 ARG A N 1
ATOM 1580 C CA . ARG A 1 203 ? -13.038 -14.402 10.539 1.00 66.94 203 ARG A CA 1
ATOM 1581 C C . ARG A 1 203 ? -13.605 -14.893 11.867 1.00 66.94 203 ARG A C 1
ATOM 1583 O O . ARG A 1 203 ? -13.725 -14.134 12.825 1.00 66.94 203 ARG A O 1
ATOM 1590 N N . GLU A 1 204 ? -13.951 -16.171 11.922 1.00 62.28 204 GLU A N 1
ATOM 1591 C CA . GLU A 1 204 ? -14.307 -16.816 13.185 1.00 62.28 204 GLU A CA 1
ATOM 1592 C C . GLU A 1 204 ? -13.088 -16.870 14.126 1.00 62.28 204 GLU A C 1
ATOM 1594 O O . GLU A 1 204 ? -11.948 -16.996 13.657 1.00 62.28 204 GLU A O 1
ATOM 1599 N N . PRO A 1 205 ? -13.293 -16.788 15.453 1.00 59.31 205 PRO A N 1
ATOM 1600 C CA . PRO A 1 205 ? -12.214 -16.953 16.420 1.00 59.31 205 PRO A CA 1
ATOM 1601 C C . PRO A 1 205 ? -11.426 -18.253 16.184 1.00 59.31 205 PRO A C 1
ATOM 1603 O O . PRO A 1 205 ? -12.003 -19.324 16.021 1.00 59.31 205 PRO A O 1
ATOM 1606 N N . GLY A 1 206 ? -10.093 -18.163 16.166 1.00 56.12 206 GLY A N 1
ATOM 1607 C CA . GLY A 1 206 ? -9.206 -19.312 15.928 1.00 56.12 206 GLY A CA 1
ATOM 1608 C C . GLY A 1 206 ? -8.966 -19.656 14.452 1.00 56.12 206 GLY A C 1
ATOM 1609 O O . GLY A 1 206 ? -8.083 -20.462 14.161 1.00 56.12 206 GLY A O 1
ATOM 1610 N N . VAL A 1 207 ? -9.673 -19.020 13.511 1.00 60.66 207 VAL A N 1
ATOM 1611 C CA . VAL A 1 207 ? -9.413 -19.173 12.074 1.00 60.66 207 VAL A CA 1
ATOM 1612 C C . VAL A 1 207 ? -8.345 -18.171 11.630 1.00 60.66 207 VAL A C 1
ATOM 1614 O O . VAL A 1 207 ? -8.581 -16.964 11.549 1.00 60.66 207 VAL A O 1
ATOM 1617 N N . GLY A 1 208 ? -7.147 -18.683 11.336 1.00 61.84 208 GLY A N 1
ATOM 1618 C CA . GLY A 1 208 ? -6.036 -17.899 10.794 1.00 61.84 208 GLY A CA 1
ATOM 1619 C C . GLY A 1 208 ? -6.270 -17.414 9.357 1.00 61.84 208 GLY A C 1
ATOM 1620 O O . GLY A 1 208 ? -7.305 -17.661 8.735 1.00 61.84 208 GLY A O 1
ATOM 1621 N N . MET A 1 209 ? -5.286 -16.712 8.794 1.00 67.00 209 MET A N 1
ATOM 1622 C CA . MET A 1 209 ? -5.324 -16.367 7.372 1.00 67.00 209 MET A CA 1
ATOM 1623 C C . MET A 1 209 ? -5.213 -17.625 6.504 1.00 67.00 209 MET A C 1
ATOM 1625 O O . MET A 1 209 ? -4.508 -18.568 6.846 1.00 67.00 209 MET A O 1
ATOM 1629 N N . ALA A 1 210 ? -5.889 -17.618 5.353 1.00 65.12 210 ALA A N 1
ATOM 1630 C CA . ALA A 1 210 ? -5.853 -18.732 4.401 1.00 65.12 210 ALA A CA 1
ATOM 1631 C C . ALA A 1 210 ? -4.496 -18.879 3.688 1.00 65.12 210 ALA A C 1
ATOM 1633 O O . ALA A 1 210 ? -4.274 -19.855 2.978 1.00 65.12 210 ALA A O 1
ATOM 1634 N N . PHE A 1 211 ? -3.612 -17.893 3.835 1.00 68.44 211 PHE A N 1
ATOM 1635 C CA . PHE A 1 211 ? -2.289 -17.876 3.235 1.00 68.44 211 PHE A CA 1
ATOM 1636 C C . PHE A 1 211 ? -1.313 -17.089 4.107 1.00 68.44 211 PHE A C 1
ATOM 1638 O O . PHE A 1 211 ? -1.719 -16.243 4.908 1.00 68.44 211 PHE A O 1
ATOM 1645 N N . ASP A 1 212 ? -0.029 -17.372 3.916 1.00 70.50 212 ASP A N 1
ATOM 1646 C CA . ASP A 1 212 ? 1.057 -16.617 4.524 1.00 70.50 212 ASP A CA 1
ATOM 1647 C C . ASP A 1 212 ? 1.223 -15.270 3.809 1.00 70.50 212 ASP A C 1
ATOM 1649 O O . ASP A 1 212 ? 1.488 -15.231 2.610 1.00 70.50 212 ASP A O 1
ATOM 1653 N N . VAL A 1 213 ? 1.030 -14.168 4.536 1.00 70.06 213 VAL A N 1
ATOM 1654 C CA . VAL A 1 213 ? 1.193 -12.806 4.000 1.00 70.06 213 VAL A CA 1
ATOM 1655 C C . VAL A 1 213 ? 2.665 -12.402 3.916 1.00 70.06 213 VAL A C 1
ATOM 1657 O O . VAL A 1 213 ? 2.997 -11.556 3.088 1.00 70.06 213 VAL A O 1
ATOM 1660 N N . GLY A 1 214 ? 3.541 -13.021 4.717 1.00 67.75 214 GLY A N 1
ATOM 1661 C CA . GLY A 1 214 ? 4.989 -12.825 4.617 1.00 67.75 214 GLY A CA 1
ATOM 1662 C C . GLY A 1 214 ? 5.582 -13.408 3.331 1.00 67.75 214 GLY A C 1
ATOM 1663 O O . GLY A 1 214 ? 6.729 -13.129 3.002 1.00 67.75 214 GLY A O 1
ATOM 1664 N N . ALA A 1 215 ? 4.795 -14.173 2.570 1.00 81.00 215 ALA A N 1
ATOM 1665 C CA . ALA A 1 215 ? 5.167 -14.722 1.277 1.00 81.00 215 ALA A CA 1
ATOM 1666 C C . ALA A 1 215 ? 4.242 -14.218 0.157 1.00 81.00 215 ALA A C 1
ATOM 1668 O O . ALA A 1 215 ? 3.069 -13.889 0.356 1.00 81.00 215 ALA A O 1
ATOM 1669 N N . ILE A 1 216 ? 4.755 -14.197 -1.076 1.00 86.38 216 ILE A N 1
ATOM 1670 C CA . ILE A 1 216 ? 3.930 -13.882 -2.245 1.00 86.38 216 ILE A CA 1
ATOM 1671 C C . ILE A 1 216 ? 2.958 -15.032 -2.536 1.00 86.38 216 ILE A C 1
ATOM 1673 O O . ILE A 1 216 ? 3.356 -16.132 -2.920 1.00 86.38 216 ILE A O 1
ATOM 1677 N N . ASN A 1 217 ? 1.658 -14.757 -2.422 1.00 89.69 217 ASN A N 1
ATOM 1678 C CA . ASN A 1 217 ? 0.616 -15.713 -2.769 1.00 89.69 217 ASN A CA 1
ATOM 1679 C C . ASN A 1 217 ? 0.395 -15.755 -4.292 1.00 89.69 217 ASN A C 1
ATOM 1681 O O . ASN A 1 217 ? -0.180 -14.838 -4.885 1.00 89.69 217 ASN A O 1
ATOM 1685 N N . ALA A 1 218 ? 0.807 -16.857 -4.924 1.00 89.94 218 ALA A N 1
ATOM 1686 C CA . ALA A 1 218 ? 0.722 -17.035 -6.373 1.00 89.94 218 ALA A CA 1
ATOM 1687 C C . ALA A 1 218 ? -0.717 -16.979 -6.922 1.00 89.94 218 ALA A C 1
ATOM 1689 O O . ALA A 1 218 ? -0.941 -16.439 -8.006 1.00 89.94 218 ALA A O 1
ATOM 1690 N N . ASP A 1 219 ? -1.708 -17.502 -6.198 1.00 90.56 219 ASP A N 1
ATOM 1691 C CA . ASP A 1 219 ? -3.100 -17.506 -6.662 1.00 90.56 219 ASP A CA 1
ATOM 1692 C C . ASP A 1 219 ? -3.708 -16.099 -6.642 1.00 90.56 219 ASP A C 1
ATOM 1694 O O . ASP A 1 219 ? -4.422 -15.708 -7.572 1.00 90.56 219 ASP A O 1
ATOM 1698 N N . MET A 1 220 ? -3.367 -15.301 -5.630 1.00 90.81 220 MET A N 1
ATOM 1699 C CA . MET A 1 220 ? -3.738 -13.890 -5.554 1.00 90.81 220 MET A CA 1
ATOM 1700 C C . MET A 1 220 ? -3.040 -13.059 -6.626 1.00 90.81 220 MET A C 1
ATOM 1702 O O . MET A 1 220 ? -3.685 -12.214 -7.242 1.00 90.81 220 MET A O 1
ATOM 1706 N N . VAL A 1 221 ? -1.766 -13.330 -6.920 1.00 93.31 221 VAL A N 1
ATOM 1707 C CA . VAL A 1 221 ? -1.065 -12.699 -8.049 1.00 93.31 221 VAL A CA 1
ATOM 1708 C C . VAL A 1 221 ? -1.783 -13.011 -9.364 1.00 93.31 221 VAL A C 1
ATOM 1710 O O . VAL A 1 221 ? -2.176 -12.084 -10.070 1.00 93.31 221 VAL A O 1
ATOM 1713 N N . ARG A 1 222 ? -2.078 -14.285 -9.658 1.00 92.69 222 ARG A N 1
ATOM 1714 C CA . ARG A 1 222 ? -2.831 -14.668 -10.871 1.00 92.69 222 ARG A CA 1
ATOM 1715 C C . ARG A 1 222 ? -4.219 -14.023 -10.919 1.00 92.69 222 ARG A C 1
ATOM 1717 O O . ARG A 1 222 ? -4.720 -13.663 -11.986 1.00 92.69 222 ARG A O 1
ATOM 1724 N N . LYS A 1 223 ? -4.888 -13.877 -9.770 1.00 92.69 223 LYS A N 1
ATOM 1725 C CA . LYS A 1 223 ? -6.163 -13.151 -9.671 1.00 92.69 223 LYS A CA 1
ATOM 1726 C C . LYS A 1 223 ? -5.981 -11.665 -9.993 1.00 92.69 223 LYS A C 1
ATOM 1728 O O . LYS A 1 223 ? -6.783 -11.119 -10.750 1.00 92.69 223 LYS A O 1
ATOM 1733 N N . ALA A 1 224 ? -4.943 -11.022 -9.466 1.00 94.06 224 ALA A N 1
ATOM 1734 C CA . ALA A 1 224 ? -4.618 -9.629 -9.748 1.00 94.06 224 ALA A CA 1
ATOM 1735 C C . ALA A 1 224 ? -4.288 -9.407 -11.235 1.00 94.06 224 ALA A C 1
ATOM 1737 O O . ALA A 1 224 ? -4.829 -8.480 -11.834 1.00 94.06 224 ALA A O 1
ATOM 1738 N N . GLU A 1 225 ? -3.499 -10.288 -11.858 1.00 94.44 225 GLU A N 1
ATOM 1739 C CA . GLU A 1 225 ? -3.184 -10.246 -13.295 1.00 94.44 225 GLU A CA 1
ATOM 1740 C C . GLU A 1 225 ? -4.453 -10.275 -14.148 1.00 94.44 225 GLU A C 1
ATOM 1742 O O . GLU A 1 225 ? -4.681 -9.368 -14.954 1.00 94.44 225 GLU A O 1
ATOM 1747 N N . ARG A 1 226 ? -5.339 -11.249 -13.895 1.00 94.06 226 ARG A N 1
ATOM 1748 C CA . ARG A 1 226 ? -6.629 -11.365 -14.594 1.00 94.06 226 ARG A CA 1
ATOM 1749 C C . ARG A 1 226 ? -7.490 -10.116 -14.427 1.00 94.06 226 ARG A C 1
ATOM 1751 O O . ARG A 1 226 ? -8.036 -9.612 -15.404 1.00 94.06 226 ARG A O 1
ATOM 1758 N N . GLN A 1 227 ? 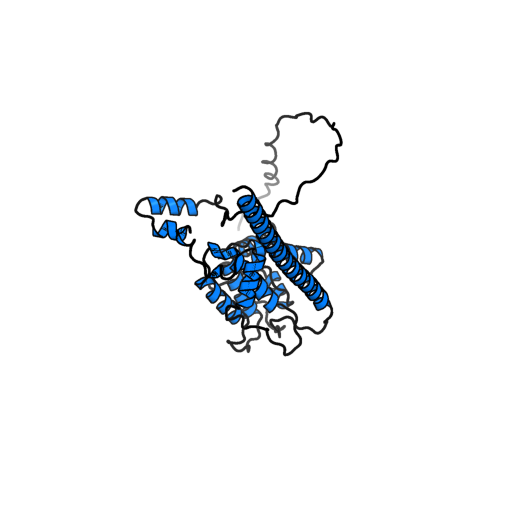-7.585 -9.580 -13.211 1.00 91.38 227 GLN A N 1
ATOM 1759 C CA . GLN A 1 227 ? -8.376 -8.375 -12.935 1.00 91.38 227 GLN A CA 1
ATOM 1760 C C . GLN A 1 227 ? -7.781 -7.104 -13.557 1.00 91.38 227 GLN A C 1
ATOM 1762 O O . GLN A 1 227 ? -8.513 -6.155 -13.832 1.00 91.38 227 GLN A O 1
ATOM 1767 N N . CYS A 1 228 ? -6.473 -7.084 -13.810 1.00 91.19 228 CYS A N 1
ATOM 1768 C CA . CYS A 1 228 ? -5.799 -6.026 -14.555 1.00 91.19 228 CYS A CA 1
ATOM 1769 C C . CYS A 1 228 ? -5.813 -6.247 -16.080 1.00 91.19 228 CYS A C 1
ATOM 1771 O O . CYS A 1 228 ? -5.237 -5.433 -16.803 1.00 91.19 228 CYS A O 1
ATOM 1773 N N . GLY A 1 229 ? -6.438 -7.323 -16.576 1.00 91.56 229 GLY A N 1
ATOM 1774 C CA . GLY A 1 229 ? -6.448 -7.672 -17.999 1.00 91.56 229 GLY A CA 1
ATOM 1775 C C . GLY A 1 229 ? -5.066 -8.054 -18.538 1.00 91.56 229 GLY A C 1
ATOM 1776 O O . GLY A 1 229 ? -4.762 -7.780 -19.697 1.00 91.56 229 GLY A O 1
ATOM 1777 N N . LYS A 1 230 ? -4.203 -8.620 -17.687 1.00 92.06 230 LYS A N 1
ATOM 1778 C CA . LYS A 1 230 ? -2.842 -9.049 -18.026 1.00 92.06 230 LYS A CA 1
ATOM 1779 C C . LYS A 1 230 ? -2.769 -10.573 -18.182 1.00 92.06 230 LYS A C 1
ATOM 1781 O O . LYS A 1 230 ? -3.553 -11.278 -17.541 1.00 92.06 230 LYS A O 1
ATOM 1786 N N . PRO A 1 231 ? -1.867 -11.087 -19.040 1.00 91.69 231 PRO A N 1
ATOM 1787 C CA . PRO A 1 231 ? -1.664 -12.525 -19.168 1.00 91.69 231 PRO A CA 1
ATOM 1788 C C . PRO A 1 231 ? -1.107 -13.120 -17.861 1.00 91.69 231 PRO A C 1
ATOM 1790 O O . PRO A 1 231 ? -0.472 -12.398 -17.090 1.00 91.69 231 PRO A O 1
ATOM 1793 N N . PRO A 1 232 ? -1.324 -14.422 -17.602 1.00 92.31 232 PRO A N 1
ATOM 1794 C CA . PRO A 1 232 ? -0.707 -15.106 -16.470 1.00 92.31 232 PRO A CA 1
ATOM 1795 C C . PRO A 1 232 ? 0.824 -15.019 -16.520 1.00 92.31 232 PRO A C 1
ATOM 1797 O O . PRO A 1 232 ? 1.411 -15.265 -17.573 1.00 92.31 232 PRO A O 1
ATOM 1800 N N . GLY A 1 233 ? 1.458 -14.707 -15.390 1.00 91.25 233 GLY A N 1
ATOM 1801 C CA . GLY A 1 233 ? 2.916 -14.561 -15.291 1.00 91.25 233 GLY A CA 1
ATOM 1802 C C . GLY A 1 233 ? 3.451 -13.206 -15.763 1.00 91.25 233 GLY A C 1
ATOM 1803 O O . GLY A 1 233 ? 4.662 -13.028 -15.855 1.00 91.25 233 GLY A O 1
ATOM 1804 N N . PHE A 1 234 ? 2.576 -12.234 -16.033 1.00 91.75 234 PHE A N 1
ATOM 1805 C CA . PHE A 1 234 ? 2.958 -10.868 -16.388 1.00 91.75 234 PHE A CA 1
ATOM 1806 C C . PHE A 1 234 ? 3.880 -10.216 -15.353 1.00 91.75 234 PHE A C 1
ATOM 1808 O O . PHE A 1 234 ? 4.752 -9.447 -15.740 1.00 91.75 234 PHE A O 1
ATOM 1815 N N . VAL A 1 235 ? 3.711 -10.496 -14.054 1.00 90.88 235 VAL A N 1
ATOM 1816 C CA . VAL A 1 235 ? 4.570 -9.898 -13.009 1.00 90.88 235 VAL A CA 1
ATOM 1817 C C . VAL A 1 235 ? 6.025 -10.365 -13.053 1.00 90.88 235 VAL A C 1
ATOM 1819 O O . VAL A 1 235 ? 6.882 -9.686 -12.496 1.00 90.88 235 VAL A O 1
ATOM 1822 N N . ASP A 1 236 ? 6.292 -11.492 -13.714 1.00 90.19 236 ASP A N 1
ATOM 1823 C CA . ASP A 1 236 ? 7.631 -12.051 -13.913 1.00 90.19 236 ASP A CA 1
ATOM 1824 C C . ASP A 1 236 ? 8.079 -11.938 -15.392 1.00 90.19 236 ASP A C 1
ATOM 1826 O O . ASP A 1 236 ? 9.153 -12.412 -15.763 1.00 90.19 236 ASP A O 1
ATOM 1830 N N . ASP A 1 237 ? 7.279 -11.293 -16.253 1.00 90.25 237 ASP A N 1
ATOM 1831 C CA . ASP A 1 237 ? 7.615 -11.031 -17.654 1.00 90.25 237 ASP A CA 1
ATOM 1832 C C . ASP A 1 237 ? 8.415 -9.729 -17.784 1.00 90.25 237 ASP A C 1
ATOM 1834 O O . ASP A 1 237 ? 7.881 -8.619 -17.702 1.00 90.25 237 ASP A O 1
ATOM 1838 N N . PHE A 1 238 ? 9.718 -9.867 -18.018 1.00 88.62 238 PHE A N 1
ATOM 1839 C CA . PHE A 1 238 ? 10.651 -8.749 -18.163 1.00 88.62 238 PHE A CA 1
ATOM 1840 C C . PHE A 1 238 ? 10.985 -8.405 -19.617 1.00 88.62 238 PHE A C 1
ATOM 1842 O O . PHE A 1 238 ? 11.892 -7.608 -19.854 1.00 88.62 238 PHE A O 1
ATOM 1849 N N . THR A 1 239 ? 10.268 -8.947 -20.603 1.00 87.50 239 THR A N 1
ATOM 1850 C CA . THR A 1 239 ? 10.540 -8.672 -22.028 1.00 87.50 239 THR A CA 1
ATOM 1851 C C . THR A 1 239 ? 10.530 -7.173 -22.363 1.00 87.50 239 THR A C 1
ATOM 1853 O O . THR A 1 239 ? 11.370 -6.708 -23.130 1.00 87.50 239 THR A O 1
ATOM 1856 N N . GLY A 1 240 ? 9.653 -6.392 -21.723 1.00 81.44 240 GLY A N 1
ATOM 1857 C CA . GLY A 1 240 ? 9.561 -4.933 -21.875 1.00 81.44 240 GLY A CA 1
ATOM 1858 C C . GLY A 1 240 ? 10.466 -4.108 -20.949 1.00 81.44 240 GLY A C 1
ATOM 1859 O O . GLY A 1 240 ? 10.380 -2.880 -20.948 1.00 81.44 240 GLY A O 1
ATOM 1860 N N . ILE A 1 241 ? 11.331 -4.723 -20.129 1.00 84.88 241 ILE A N 1
ATOM 1861 C CA . ILE A 1 241 ? 12.110 -3.974 -19.124 1.00 84.88 241 ILE A CA 1
ATOM 1862 C C . ILE A 1 241 ? 13.088 -2.976 -19.757 1.00 84.88 241 ILE A C 1
ATOM 1864 O O . ILE A 1 241 ? 13.373 -1.929 -19.174 1.00 84.88 241 ILE A O 1
ATOM 1868 N N . GLY A 1 242 ? 13.555 -3.265 -20.975 1.00 82.44 242 GLY A N 1
ATOM 1869 C CA . GLY A 1 242 ? 14.465 -2.412 -21.740 1.00 82.44 242 GLY A CA 1
ATOM 1870 C C . GLY A 1 242 ? 13.869 -1.070 -22.183 1.00 82.44 242 GLY A C 1
ATOM 1871 O O . GLY A 1 242 ? 14.639 -0.192 -22.580 1.00 82.44 242 GLY A O 1
ATOM 1872 N N . GLU A 1 243 ? 12.543 -0.925 -22.100 1.00 81.81 243 GLU A N 1
ATOM 1873 C CA . GLU A 1 243 ? 11.769 0.288 -22.407 1.00 81.81 243 GLU A CA 1
ATOM 1874 C C . GLU A 1 243 ? 11.445 1.108 -21.149 1.00 81.81 243 GLU A C 1
ATOM 1876 O O . GLU A 1 243 ? 10.809 2.162 -21.214 1.00 81.81 243 GLU A O 1
ATOM 1881 N N . THR A 1 244 ? 11.851 0.627 -19.971 1.00 81.50 244 THR A N 1
ATOM 1882 C CA . THR A 1 244 ? 11.659 1.382 -18.735 1.00 81.50 244 THR A CA 1
ATOM 1883 C C . THR A 1 244 ? 12.556 2.608 -18.712 1.00 81.50 244 THR A C 1
ATOM 1885 O O . THR A 1 244 ? 13.660 2.617 -19.253 1.00 81.50 244 THR A O 1
ATOM 1888 N N . TRP A 1 245 ? 12.118 3.638 -17.995 1.00 79.94 245 TRP A N 1
ATOM 1889 C CA . TRP A 1 245 ? 12.939 4.825 -17.784 1.00 79.94 245 TRP A CA 1
ATOM 1890 C C . TRP A 1 245 ? 14.271 4.500 -17.094 1.00 79.94 245 TRP A C 1
ATOM 1892 O O . TRP A 1 245 ? 15.299 5.073 -17.439 1.00 79.94 245 TRP A O 1
ATOM 1902 N N . VAL A 1 246 ? 14.276 3.547 -16.153 1.00 84.62 246 VAL A N 1
ATOM 1903 C CA . VAL A 1 246 ? 15.517 3.086 -15.516 1.00 84.62 246 VAL A CA 1
ATOM 1904 C C . VAL A 1 246 ? 16.444 2.454 -16.555 1.00 84.62 246 VAL A C 1
ATOM 1906 O O . VAL A 1 246 ? 17.635 2.737 -16.544 1.00 84.62 246 VAL A O 1
ATOM 1909 N N . ALA A 1 247 ? 15.917 1.670 -17.499 1.00 86.25 247 ALA A N 1
ATOM 1910 C CA . ALA A 1 247 ? 16.713 1.133 -18.599 1.00 86.25 247 ALA A CA 1
ATOM 1911 C C . ALA A 1 247 ? 17.218 2.219 -19.566 1.00 86.25 247 ALA A C 1
ATOM 1913 O O . ALA A 1 247 ? 18.346 2.111 -20.039 1.00 86.25 247 ALA A O 1
ATOM 1914 N N . GLU A 1 248 ? 16.435 3.268 -19.844 1.00 85.38 248 GLU A N 1
ATOM 1915 C CA . GLU A 1 248 ? 16.913 4.438 -20.601 1.00 85.38 248 GLU A CA 1
ATOM 1916 C C . GLU A 1 248 ? 18.065 5.138 -19.872 1.00 85.38 248 GLU A C 1
ATOM 1918 O O . GLU A 1 248 ? 19.070 5.467 -20.495 1.00 85.38 248 GLU A O 1
ATOM 1923 N N . LEU A 1 249 ? 17.947 5.328 -18.554 1.00 86.12 249 LEU A N 1
ATOM 1924 C CA . LEU A 1 249 ? 18.986 5.951 -17.737 1.00 86.12 249 LEU A CA 1
ATOM 1925 C C . LEU A 1 249 ? 20.256 5.092 -17.660 1.00 86.12 249 LEU A C 1
ATOM 1927 O O . LEU A 1 249 ? 21.351 5.634 -17.733 1.00 86.12 249 LEU A O 1
ATOM 1931 N N . LEU A 1 250 ? 20.127 3.767 -17.553 1.00 88.88 250 LEU A N 1
ATOM 1932 C CA . LEU A 1 250 ? 21.270 2.843 -17.545 1.00 88.88 250 LEU A CA 1
ATOM 1933 C C . LEU A 1 250 ? 22.062 2.860 -18.861 1.00 88.88 250 LEU A C 1
ATOM 1935 O O . LEU A 1 250 ? 23.255 2.579 -18.851 1.00 88.88 250 LEU A O 1
ATOM 1939 N N . LYS A 1 251 ? 21.402 3.166 -19.984 1.00 89.06 251 LYS A N 1
ATOM 1940 C CA . LYS A 1 251 ? 22.022 3.274 -21.316 1.00 89.06 251 LYS A CA 1
ATOM 1941 C C . LYS A 1 251 ? 22.580 4.669 -21.608 1.00 89.06 251 LYS A C 1
ATOM 1943 O O . LYS A 1 251 ? 23.209 4.857 -22.645 1.00 89.06 251 LYS A O 1
ATOM 1948 N N . ALA A 1 252 ? 22.273 5.656 -20.773 1.00 88.62 252 ALA A N 1
ATOM 1949 C CA . ALA A 1 252 ? 22.613 7.042 -21.034 1.00 88.62 252 ALA A CA 1
ATOM 1950 C C . ALA A 1 252 ? 24.096 7.316 -20.757 1.00 88.62 252 ALA A C 1
ATOM 1952 O O . ALA A 1 252 ? 24.662 6.855 -19.768 1.00 88.62 252 ALA A O 1
ATOM 1953 N N . GLU A 1 253 ? 24.719 8.117 -21.619 1.00 90.94 253 GLU A N 1
ATOM 1954 C CA . GLU A 1 253 ? 26.116 8.530 -21.483 1.00 90.94 253 GLU A CA 1
ATOM 1955 C C . GLU A 1 253 ? 26.246 10.051 -21.635 1.00 90.94 253 GLU A C 1
ATOM 1957 O O . GLU A 1 253 ? 25.435 10.707 -22.293 1.00 90.94 253 GLU A O 1
ATOM 1962 N N . GLY A 1 254 ? 27.267 10.638 -21.004 1.00 89.62 254 GLY A N 1
ATOM 1963 C CA . GLY A 1 254 ? 27.563 12.069 -21.118 1.00 89.62 254 GLY A CA 1
ATOM 1964 C C . GLY A 1 254 ? 26.368 12.975 -20.788 1.00 89.62 254 GLY A C 1
ATOM 1965 O O . GLY A 1 254 ? 25.757 12.866 -19.720 1.00 89.62 254 GLY A O 1
ATOM 1966 N N . ASP A 1 255 ? 26.034 13.879 -21.710 1.00 87.31 255 ASP A N 1
ATOM 1967 C CA . ASP A 1 255 ? 24.970 14.876 -21.543 1.00 87.31 255 ASP A CA 1
ATOM 1968 C C . ASP A 1 255 ? 23.552 14.280 -21.508 1.00 87.31 255 ASP A C 1
ATOM 1970 O O . ASP A 1 255 ? 22.630 14.905 -20.963 1.00 87.31 255 ASP A O 1
ATOM 1974 N N . ASP A 1 256 ? 23.360 13.055 -22.011 1.00 84.56 256 ASP A N 1
ATOM 1975 C CA . ASP A 1 256 ? 22.061 12.382 -21.966 1.00 84.56 256 ASP A CA 1
ATOM 1976 C C . ASP A 1 256 ? 21.626 12.053 -20.533 1.00 84.56 256 ASP A C 1
ATOM 1978 O O . ASP A 1 256 ? 20.433 12.141 -20.228 1.00 84.56 256 ASP A O 1
ATOM 1982 N N . ASN A 1 257 ? 22.574 11.815 -19.618 1.00 84.75 257 ASN A N 1
ATOM 1983 C CA . ASN A 1 257 ? 22.297 11.639 -18.187 1.00 84.75 257 ASN A CA 1
ATOM 1984 C C . ASN A 1 257 ? 21.533 12.839 -17.612 1.00 84.75 257 ASN A C 1
ATOM 1986 O O . ASN A 1 257 ? 20.513 12.703 -16.927 1.00 84.75 257 ASN A O 1
ATOM 1990 N N . ASN A 1 258 ? 22.000 14.045 -17.941 1.00 84.94 258 ASN A N 1
ATOM 1991 C CA . ASN A 1 258 ? 21.394 15.287 -17.481 1.00 84.94 258 ASN A CA 1
ATOM 1992 C C . ASN A 1 258 ? 20.047 15.544 -18.157 1.00 84.94 258 ASN A C 1
ATOM 1994 O O . ASN A 1 258 ? 19.112 16.011 -17.500 1.00 84.94 258 ASN A O 1
ATOM 1998 N N . ARG A 1 259 ? 19.920 15.229 -19.451 1.00 85.50 259 ARG A N 1
ATOM 1999 C CA . ARG A 1 259 ? 18.663 15.366 -20.195 1.00 85.50 259 ARG A CA 1
ATOM 2000 C C . ARG A 1 259 ? 17.575 14.454 -19.626 1.00 85.50 259 ARG A C 1
ATOM 2002 O O . ARG A 1 259 ? 16.489 14.935 -19.297 1.00 85.50 259 ARG A O 1
ATOM 2009 N N . ILE A 1 260 ? 17.877 13.168 -19.454 1.00 83.38 260 ILE A N 1
ATOM 2010 C CA . ILE A 1 260 ? 16.952 12.161 -18.915 1.00 83.38 260 ILE A CA 1
ATOM 2011 C C . ILE A 1 260 ? 16.598 12.483 -17.459 1.00 83.38 260 ILE A C 1
ATOM 2013 O O . ILE A 1 260 ? 15.419 12.495 -17.096 1.00 83.38 260 ILE A O 1
ATOM 2017 N N . GLY A 1 261 ? 17.585 12.858 -16.640 1.00 81.31 261 GLY A N 1
ATOM 2018 C CA . GLY A 1 261 ? 17.352 13.273 -15.257 1.00 81.31 261 GLY A CA 1
ATOM 2019 C C . GLY A 1 261 ? 16.514 14.554 -15.121 1.00 81.31 261 GLY A C 1
ATOM 2020 O O . GLY A 1 261 ? 15.746 14.691 -14.169 1.00 81.31 261 GLY A O 1
ATOM 2021 N N . LYS A 1 262 ? 16.625 15.513 -16.052 1.00 83.62 262 LYS A N 1
ATOM 2022 C CA . LYS A 1 262 ? 15.782 16.727 -16.071 1.00 83.62 262 LYS A CA 1
ATOM 2023 C C . LYS A 1 262 ? 14.350 16.424 -16.500 1.00 83.62 262 LYS A C 1
ATOM 2025 O O . LYS A 1 262 ? 13.427 16.930 -15.871 1.00 83.62 262 LYS A O 1
ATOM 2030 N N . LEU A 1 263 ? 14.162 15.577 -17.514 1.00 77.38 263 LEU A N 1
ATOM 2031 C CA . LEU A 1 263 ? 12.833 15.126 -17.945 1.00 77.38 263 LEU A CA 1
ATOM 2032 C C . LEU A 1 263 ? 12.055 14.467 -16.800 1.00 77.38 263 LEU A C 1
ATOM 2034 O O . LEU A 1 263 ? 10.846 14.649 -16.701 1.00 77.38 263 LEU A O 1
ATOM 2038 N N . TRP A 1 264 ? 12.752 13.749 -15.919 1.00 70.50 264 TRP A N 1
ATOM 2039 C CA . TRP A 1 264 ? 12.148 13.096 -14.761 1.00 70.50 264 TRP A CA 1
ATOM 2040 C C . TRP A 1 264 ? 11.793 14.062 -13.618 1.00 70.50 264 TRP A C 1
ATOM 2042 O O . TRP A 1 264 ? 10.780 13.887 -12.948 1.00 70.50 264 TRP A O 1
ATOM 2052 N N . ARG A 1 265 ? 12.591 15.119 -13.418 1.00 64.06 265 ARG A N 1
ATOM 2053 C CA . ARG A 1 265 ? 12.363 16.135 -12.373 1.00 64.06 265 ARG A CA 1
ATOM 2054 C C . ARG A 1 265 ? 11.242 17.129 -12.688 1.00 64.06 265 ARG A C 1
ATOM 2056 O O . ARG A 1 265 ? 10.846 17.876 -11.797 1.00 64.06 265 ARG A O 1
ATOM 2063 N N . MET A 1 266 ? 10.738 17.168 -13.922 1.00 61.69 266 MET A N 1
ATOM 2064 C CA . MET A 1 266 ? 9.650 18.070 -14.306 1.00 61.69 266 MET A CA 1
ATOM 2065 C C . MET A 1 266 ? 8.327 17.634 -13.651 1.00 61.69 266 MET A C 1
ATOM 2067 O O . MET A 1 266 ? 7.807 16.561 -13.976 1.00 61.69 266 MET A O 1
ATOM 2071 N N . PRO A 1 267 ? 7.722 18.453 -12.768 1.00 51.66 267 PRO A N 1
ATOM 2072 C CA . PRO A 1 267 ? 6.412 18.151 -12.217 1.00 51.66 267 PRO A CA 1
ATOM 2073 C C . PRO A 1 267 ? 5.378 18.284 -13.342 1.00 51.66 267 PRO A C 1
ATOM 2075 O O . PRO A 1 267 ? 5.146 19.380 -13.843 1.00 51.66 267 PRO A O 1
ATOM 2078 N N . ARG A 1 268 ? 4.744 17.160 -13.705 1.00 54.62 268 ARG A N 1
ATOM 2079 C CA . ARG A 1 268 ? 3.753 16.982 -14.791 1.00 54.62 268 ARG A CA 1
ATOM 2080 C C . ARG A 1 268 ? 4.342 16.982 -16.210 1.00 54.62 268 ARG A C 1
ATOM 2082 O O . ARG A 1 268 ? 4.429 18.028 -16.840 1.00 54.62 268 ARG A O 1
ATOM 2089 N N . ASN A 1 269 ? 4.634 15.786 -16.741 1.00 38.56 269 ASN A N 1
ATOM 2090 C CA . ASN A 1 269 ? 4.245 15.400 -18.117 1.00 38.56 269 ASN A CA 1
ATOM 2091 C C . ASN A 1 269 ? 4.538 13.941 -18.526 1.00 38.56 269 ASN A C 1
ATOM 2093 O O . ASN A 1 269 ? 4.732 13.655 -19.706 1.00 38.56 269 ASN A O 1
ATOM 2097 N N . ARG A 1 270 ? 4.495 12.972 -17.607 1.00 43.38 270 ARG A N 1
ATOM 2098 C CA . ARG A 1 270 ? 4.269 11.579 -18.018 1.00 43.38 270 ARG A CA 1
ATOM 2099 C C . ARG A 1 270 ? 3.171 10.963 -17.155 1.00 43.38 270 ARG A C 1
ATOM 2101 O O . ARG A 1 270 ? 3.346 10.907 -15.938 1.00 43.38 270 ARG A O 1
ATOM 2108 N N . PRO A 1 271 ? 2.042 10.506 -17.728 1.00 41.91 271 PRO A N 1
ATOM 2109 C CA . PRO A 1 271 ? 1.291 9.458 -17.062 1.00 41.91 271 PRO A CA 1
ATOM 2110 C C . PRO A 1 271 ? 2.257 8.280 -16.907 1.00 41.91 271 PRO A C 1
ATOM 2112 O O . PRO A 1 271 ? 2.804 7.784 -17.892 1.00 41.91 271 PRO A O 1
ATOM 2115 N N . TYR A 1 272 ? 2.532 7.872 -15.671 1.00 41.53 272 TYR A N 1
ATOM 2116 C CA . TYR A 1 272 ? 3.163 6.583 -15.426 1.00 41.53 272 TYR A CA 1
ATOM 2117 C C . TYR A 1 272 ? 2.275 5.523 -16.107 1.00 41.53 272 TYR A C 1
ATOM 2119 O O . TYR A 1 272 ? 1.112 5.345 -15.748 1.00 41.53 272 TYR A O 1
ATOM 2127 N N . SER A 1 273 ? 2.812 4.893 -17.152 1.00 37.97 273 SER A N 1
ATOM 2128 C CA . SER A 1 273 ? 2.140 3.987 -18.093 1.00 37.97 273 SER A CA 1
ATOM 2129 C C . SER A 1 273 ? 1.054 4.623 -18.982 1.00 37.97 273 SER A C 1
ATOM 2131 O O . SER A 1 273 ? -0.135 4.646 -18.676 1.00 37.97 273 SER A O 1
ATOM 2133 N N . THR A 1 274 ? 1.441 5.021 -20.191 1.00 32.94 274 THR A N 1
ATOM 2134 C CA . THR A 1 274 ? 0.535 4.984 -21.347 1.00 32.94 274 THR A CA 1
ATOM 2135 C C . THR A 1 274 ? 0.489 3.555 -21.897 1.00 32.94 274 THR A C 1
ATOM 2137 O O . THR A 1 274 ? 0.790 3.319 -23.057 1.00 32.94 274 THR A O 1
ATOM 2140 N N . PHE A 1 275 ? 0.104 2.574 -21.076 1.00 35.97 275 PHE A N 1
ATOM 2141 C CA . PHE A 1 275 ? -0.565 1.405 -21.638 1.00 35.97 275 PHE A CA 1
ATOM 2142 C C . PHE A 1 275 ? -2.035 1.774 -21.674 1.00 35.97 275 PHE A C 1
ATOM 2144 O O . PHE A 1 275 ? -2.682 1.873 -20.633 1.00 35.97 275 PHE A O 1
ATOM 2151 N N . GLN A 1 276 ? -2.528 2.071 -22.876 1.00 30.12 276 GLN A N 1
ATOM 2152 C CA . GLN A 1 276 ? -3.943 2.297 -23.122 1.00 30.12 276 GLN A CA 1
ATOM 2153 C C . GLN A 1 276 ? -4.751 1.197 -22.422 1.00 30.12 276 GLN A C 1
ATOM 2155 O O . GLN A 1 276 ? -4.761 0.048 -22.859 1.00 30.12 276 GLN A O 1
ATOM 2160 N N . LEU A 1 277 ? -5.474 1.554 -21.361 1.00 32.09 277 LEU A N 1
ATOM 2161 C CA . LEU A 1 277 ? -6.700 0.856 -21.011 1.00 32.09 277 LEU A CA 1
ATOM 2162 C C . LEU A 1 277 ? -7.677 1.149 -22.153 1.00 32.09 277 LEU A C 1
ATOM 2164 O O . LEU A 1 277 ? -8.468 2.090 -22.093 1.00 32.09 277 LEU A O 1
ATOM 2168 N N . GLN A 1 278 ? -7.570 0.386 -23.243 1.00 27.05 278 GLN A N 1
ATOM 2169 C CA . GLN A 1 278 ? -8.659 0.259 -24.197 1.00 27.05 278 GLN A CA 1
ATOM 2170 C C . GLN A 1 278 ? -9.783 -0.470 -23.466 1.00 27.05 278 GLN A C 1
ATOM 2172 O O . GLN A 1 278 ? -9.886 -1.691 -23.489 1.00 27.05 278 GLN A O 1
ATOM 2177 N N . PHE A 1 279 ? -10.631 0.291 -22.778 1.00 30.27 279 PHE A N 1
ATOM 2178 C CA . PHE A 1 279 ? -11.977 -0.183 -22.513 1.00 30.27 279 PHE A CA 1
ATOM 2179 C C . PHE A 1 279 ? -12.618 -0.469 -23.879 1.00 30.27 279 PHE A C 1
ATOM 2181 O O . PHE A 1 279 ? -12.596 0.424 -24.738 1.00 30.27 279 PHE A O 1
ATOM 2188 N N . PRO A 1 280 ? -13.171 -1.669 -24.132 1.00 31.56 280 PRO A N 1
ATOM 2189 C CA . PRO A 1 280 ? -13.958 -1.878 -25.333 1.00 31.56 280 PRO A CA 1
ATOM 2190 C C . PRO A 1 280 ? -15.119 -0.880 -25.299 1.00 31.56 280 PRO A C 1
ATOM 2192 O O . PRO A 1 280 ? -15.930 -0.875 -24.371 1.00 31.56 280 PRO A O 1
ATOM 2195 N N . ARG A 1 281 ? -15.162 0.021 -26.287 1.00 32.78 281 ARG A N 1
ATOM 2196 C CA . ARG A 1 281 ? -16.313 0.906 -26.485 1.00 32.78 281 ARG A CA 1
ATOM 2197 C C . ARG A 1 281 ? -17.547 0.013 -26.658 1.00 32.78 281 ARG A C 1
ATOM 2199 O O . ARG A 1 281 ? -17.474 -0.928 -27.450 1.00 32.78 281 ARG A O 1
ATOM 2206 N N . PRO A 1 282 ? -18.669 0.279 -25.969 1.00 31.55 282 PRO A N 1
ATOM 2207 C CA . PRO A 1 282 ? -19.891 -0.462 -26.236 1.00 31.55 282 PRO A CA 1
ATOM 2208 C C . PRO A 1 282 ? -20.306 -0.247 -27.703 1.00 31.55 282 PRO A C 1
ATOM 2210 O O . PRO A 1 282 ? -20.103 0.851 -28.239 1.00 31.55 282 PRO A O 1
ATOM 2213 N N . PRO A 1 283 ? -20.862 -1.274 -28.370 1.00 32.12 283 PRO A N 1
ATOM 2214 C CA . PRO A 1 283 ? -21.276 -1.166 -29.758 1.00 32.12 283 PRO A CA 1
ATOM 2215 C C . PRO A 1 283 ? -22.365 -0.100 -29.866 1.00 32.12 283 PRO A C 1
ATOM 2217 O O . PRO A 1 283 ? -23.439 -0.199 -29.274 1.00 32.12 283 PRO A O 1
ATOM 2220 N N . THR A 1 284 ? -22.061 0.957 -30.611 1.00 32.97 284 THR A N 1
ATOM 2221 C CA . THR A 1 284 ? -23.018 2.008 -30.934 1.00 32.97 284 THR A CA 1
ATOM 2222 C C . THR A 1 284 ? -24.006 1.423 -31.927 1.00 32.97 284 THR A C 1
ATOM 2224 O O . THR A 1 284 ? -23.643 1.118 -33.059 1.00 32.97 284 THR A O 1
ATOM 2227 N N . SER A 1 285 ? -25.260 1.263 -31.515 1.00 30.86 285 SER A N 1
ATOM 2228 C CA . SER A 1 285 ? -26.338 0.990 -32.454 1.00 30.86 285 SER A CA 1
ATOM 2229 C C . SER A 1 285 ? -27.583 1.814 -32.107 1.00 30.86 285 SER A C 1
ATOM 2231 O O . SER A 1 285 ? -28.094 1.792 -30.994 1.00 30.86 285 SER A O 1
ATOM 2233 N N . HIS A 1 286 ? -27.993 2.567 -33.132 1.00 29.50 286 HIS A N 1
ATOM 2234 C CA . HIS A 1 286 ? -29.305 3.144 -33.435 1.00 29.50 286 HIS A CA 1
ATOM 2235 C C . HIS A 1 286 ? -29.857 4.341 -32.631 1.00 29.50 286 HIS A C 1
ATOM 2237 O O . HIS A 1 286 ? -30.474 4.225 -31.583 1.00 29.50 286 HIS A O 1
ATOM 2243 N N . LEU A 1 287 ? -29.716 5.510 -33.277 1.00 31.62 287 LEU A N 1
ATOM 2244 C CA . LEU A 1 287 ? -30.802 6.426 -33.664 1.00 31.62 287 LEU A CA 1
ATOM 2245 C C . LEU A 1 287 ? -31.929 6.667 -32.643 1.00 31.62 287 LEU A C 1
ATOM 2247 O O . LEU A 1 287 ? -32.950 5.991 -32.683 1.00 31.62 287 LEU A O 1
ATOM 2251 N N . VAL A 1 288 ? -31.859 7.796 -31.932 1.00 29.89 288 VAL A N 1
ATOM 2252 C CA . VAL A 1 288 ? -33.043 8.653 -31.756 1.00 29.89 288 VAL A CA 1
ATOM 2253 C C . VAL A 1 288 ? -32.659 10.097 -32.058 1.00 29.89 288 VAL A C 1
ATOM 2255 O O . VAL A 1 288 ? -31.779 10.701 -31.450 1.00 29.89 288 VAL A O 1
ATOM 2258 N N . ARG A 1 289 ? -33.327 10.619 -33.079 1.00 30.17 289 ARG A N 1
ATOM 2259 C CA . ARG A 1 289 ? -33.230 11.963 -33.630 1.00 30.17 289 ARG A CA 1
ATOM 2260 C C . ARG A 1 289 ? -34.169 12.864 -32.829 1.00 30.17 289 ARG A C 1
ATOM 2262 O O . ARG A 1 289 ? -35.376 12.686 -32.936 1.00 30.17 289 ARG A O 1
ATOM 2269 N N . LEU A 1 290 ? -33.653 13.863 -32.117 1.00 28.59 290 LEU A N 1
ATOM 2270 C CA . LEU A 1 290 ? -34.433 15.051 -31.754 1.00 28.59 290 LEU A CA 1
ATOM 2271 C C . LEU A 1 290 ? -33.618 16.310 -32.061 1.00 28.59 290 LEU A C 1
ATOM 2273 O O . LEU A 1 290 ? -32.431 16.409 -31.765 1.00 28.59 290 LEU A O 1
ATOM 2277 N N . ARG A 1 291 ? -34.272 17.212 -32.792 1.00 28.73 291 ARG A N 1
ATOM 2278 C CA . ARG A 1 291 ? -33.735 18.422 -33.425 1.00 28.73 291 ARG A CA 1
ATOM 2279 C C . ARG A 1 291 ? -33.641 19.608 -32.435 1.00 28.73 291 ARG A C 1
ATOM 2281 O O . ARG A 1 291 ? -34.158 19.513 -31.328 1.00 28.73 291 ARG A O 1
ATOM 2288 N N . PRO A 1 292 ? -32.957 20.702 -32.828 1.00 35.44 292 PRO A N 1
ATOM 2289 C CA . PRO A 1 292 ? -32.285 21.652 -31.943 1.00 35.44 292 PRO A CA 1
ATOM 2290 C C . PRO A 1 292 ? -33.149 22.877 -31.625 1.00 35.44 292 PRO A C 1
ATOM 2292 O O . PRO A 1 292 ? -34.082 23.169 -32.372 1.00 35.44 292 PRO A O 1
ATOM 2295 N N . SER A 1 293 ? -32.769 23.640 -30.593 1.00 27.53 293 SER A N 1
ATOM 2296 C CA . SER A 1 293 ? -32.652 25.116 -30.620 1.00 27.53 293 SER A CA 1
ATOM 2297 C C . SER A 1 293 ? -32.600 25.688 -29.201 1.00 27.53 293 SER A C 1
ATOM 2299 O O . SER A 1 293 ? -33.643 25.860 -28.586 1.00 27.53 293 SER A O 1
ATOM 2301 N N . VAL A 1 294 ? -31.420 26.096 -28.724 1.00 29.20 294 VAL A N 1
ATOM 2302 C CA . VAL A 1 294 ? -31.305 27.288 -27.866 1.00 29.20 294 VAL A CA 1
ATOM 2303 C C . VAL A 1 294 ? -30.031 28.036 -28.256 1.00 29.20 294 VAL A C 1
ATOM 2305 O O . VAL A 1 294 ? -28.929 27.497 -28.272 1.00 29.20 294 VAL A O 1
ATOM 2308 N N . ARG A 1 295 ? -30.242 29.294 -28.632 1.00 26.97 295 ARG A N 1
ATOM 2309 C CA . ARG A 1 295 ? -29.275 30.307 -29.062 1.00 26.97 295 ARG A CA 1
ATOM 2310 C C . ARG A 1 295 ? -28.304 30.629 -27.918 1.00 26.97 295 ARG A C 1
ATOM 2312 O O . ARG A 1 295 ? -28.735 31.141 -26.890 1.00 26.97 295 ARG A O 1
ATOM 2319 N N . ILE A 1 296 ? -27.006 30.413 -28.116 1.00 29.28 296 ILE A N 1
ATOM 2320 C CA . ILE A 1 296 ? -25.959 30.974 -27.250 1.00 29.28 296 ILE A CA 1
ATOM 2321 C C . ILE A 1 296 ? -25.650 32.388 -27.762 1.00 29.28 296 ILE A C 1
ATOM 2323 O O . ILE A 1 296 ? -25.245 32.551 -28.913 1.00 29.28 296 ILE A O 1
ATOM 2327 N N . ARG A 1 297 ? -25.864 33.417 -26.931 1.00 29.02 297 ARG A N 1
ATOM 2328 C CA . ARG A 1 297 ? -25.253 34.743 -27.137 1.00 29.02 297 ARG A CA 1
ATOM 2329 C C . ARG A 1 297 ? -23.862 34.753 -26.488 1.00 29.02 297 ARG A C 1
ATOM 2331 O O . ARG A 1 297 ? -23.742 34.254 -25.371 1.00 29.02 297 ARG A O 1
ATOM 2338 N N . PRO A 1 298 ? -22.840 35.340 -27.130 1.00 29.92 298 PRO A N 1
ATOM 2339 C CA . PRO A 1 298 ? -21.528 35.516 -26.524 1.00 29.92 298 PRO A CA 1
ATOM 2340 C C . PRO A 1 298 ? -21.513 36.781 -25.655 1.00 29.92 298 PRO A C 1
ATOM 2342 O O . PRO A 1 298 ? -22.046 37.815 -26.058 1.00 29.92 298 PRO A O 1
ATOM 2345 N N . LEU A 1 299 ? -20.874 36.720 -24.485 1.00 29.98 299 LEU A N 1
ATOM 2346 C CA . LEU A 1 299 ? -20.446 37.906 -23.744 1.00 29.98 299 LEU A CA 1
ATOM 2347 C C . LEU A 1 299 ? -18.957 37.781 -23.410 1.00 29.98 299 LEU A C 1
ATOM 2349 O O . LEU A 1 299 ? -18.502 36.815 -22.803 1.00 29.98 299 LEU A O 1
ATOM 2353 N N . THR A 1 300 ? -18.229 38.773 -23.904 1.00 32.38 300 THR A N 1
ATOM 2354 C CA . THR A 1 300 ? -16.797 39.063 -23.790 1.00 32.38 300 THR A CA 1
ATOM 2355 C C . THR A 1 300 ? -16.382 39.523 -22.377 1.00 32.38 300 THR A C 1
ATOM 2357 O O . THR A 1 300 ? -17.243 39.749 -21.525 1.00 32.38 300 THR A O 1
ATOM 2360 N N . PRO A 1 301 ? -15.064 39.632 -22.100 1.00 41.16 301 PRO A N 1
ATOM 2361 C CA . PRO A 1 301 ? -14.477 39.511 -20.768 1.00 41.16 301 PRO A CA 1
ATOM 2362 C C . PRO A 1 301 ? -14.312 40.866 -20.067 1.00 41.16 301 PRO A C 1
ATOM 2364 O O . PRO A 1 301 ? -14.008 41.853 -20.727 1.00 41.16 301 PRO A O 1
ATOM 2367 N N . ASN A 1 302 ? -14.462 40.901 -18.735 1.00 30.16 302 ASN A N 1
ATOM 2368 C CA . ASN A 1 302 ? -13.699 41.759 -17.808 1.00 30.16 302 ASN A CA 1
ATOM 2369 C C . ASN A 1 302 ? -14.296 41.721 -16.392 1.00 30.16 302 ASN A C 1
ATOM 2371 O O . ASN A 1 302 ? -15.401 42.212 -16.187 1.00 30.16 302 ASN A O 1
ATOM 2375 N N . ARG A 1 303 ? -13.534 41.193 -15.423 1.00 32.44 303 ARG A N 1
ATOM 2376 C CA . ARG A 1 303 ? -13.407 41.676 -14.025 1.00 32.44 303 ARG A CA 1
ATOM 2377 C C . ARG A 1 303 ? -12.594 40.670 -13.202 1.00 32.44 303 ARG A C 1
ATOM 2379 O O . ARG A 1 303 ? -13.110 39.925 -12.380 1.00 32.44 303 ARG A O 1
ATOM 2386 N N . ALA A 1 304 ? -11.291 40.659 -13.456 1.00 36.59 304 ALA A N 1
ATOM 2387 C CA . ALA A 1 304 ? -10.288 40.117 -12.549 1.00 36.59 304 ALA A CA 1
ATOM 2388 C C . ALA A 1 304 ? -9.373 41.282 -12.156 1.00 36.59 304 ALA A C 1
ATOM 2390 O O . ALA A 1 304 ? -8.364 41.525 -12.806 1.00 36.59 304 ALA A O 1
ATOM 2391 N N . LYS A 1 305 ? -9.838 42.068 -11.184 1.00 34.91 305 LYS A N 1
ATOM 2392 C CA . LYS A 1 305 ? -9.162 43.134 -10.424 1.00 34.91 305 LYS A CA 1
ATOM 2393 C C . LYS A 1 305 ? -10.277 43.725 -9.563 1.00 34.91 305 LYS A C 1
ATOM 2395 O O . LYS A 1 305 ? -11.171 44.313 -10.150 1.00 34.91 305 LYS A O 1
ATOM 2400 N N . ASP A 1 306 ? -10.306 43.356 -8.277 1.00 33.31 306 ASP A N 1
ATOM 2401 C CA . ASP A 1 306 ? -11.029 44.018 -7.156 1.00 33.31 306 ASP A CA 1
ATOM 2402 C C . ASP A 1 306 ? -11.238 43.092 -5.930 1.00 33.31 306 ASP A C 1
ATOM 2404 O O . ASP A 1 306 ? -12.227 43.197 -5.212 1.00 33.31 306 ASP A O 1
ATOM 2408 N N . ARG A 1 307 ? -10.309 42.167 -5.634 1.00 35.91 307 ARG A N 1
ATOM 2409 C CA . ARG A 1 307 ? -10.268 41.464 -4.325 1.00 35.91 307 ARG A CA 1
ATOM 2410 C C . ARG A 1 307 ? -8.859 41.322 -3.743 1.00 35.91 307 ARG A C 1
ATOM 2412 O O . ARG A 1 307 ? -8.524 40.343 -3.089 1.00 35.91 307 ARG A O 1
ATOM 2419 N N . LEU A 1 308 ? -8.039 42.334 -3.985 1.00 36.06 308 LEU A N 1
ATOM 2420 C CA . LEU A 1 308 ? -6.799 42.608 -3.267 1.00 36.06 308 LEU A CA 1
ATOM 2421 C C . LEU A 1 308 ? -6.946 44.060 -2.824 1.00 36.06 308 LEU A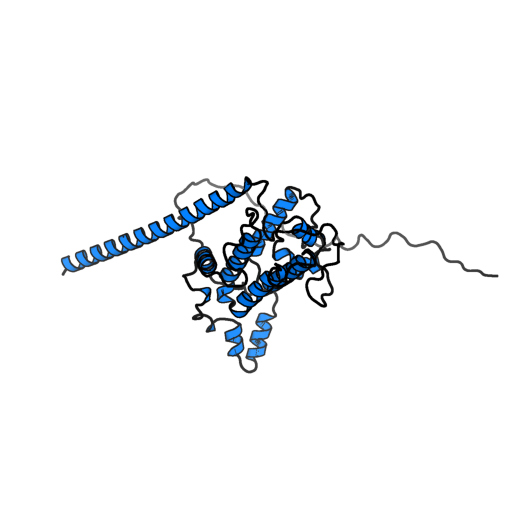 C 1
ATOM 2423 O O . LEU A 1 308 ? -6.906 44.918 -3.696 1.00 36.06 308 LEU A O 1
ATOM 2427 N N . MET A 1 309 ? -7.200 44.277 -1.525 1.00 33.53 309 MET A N 1
ATOM 2428 C CA . MET A 1 309 ? -7.360 45.553 -0.782 1.00 33.53 309 MET A CA 1
ATOM 2429 C C . MET A 1 309 ? -8.660 45.616 0.044 1.00 33.53 309 MET A C 1
ATOM 2431 O O . MET A 1 309 ? -9.408 46.581 -0.026 1.00 33.53 309 MET A O 1
ATOM 2435 N N . GLU A 1 310 ? -8.926 44.600 0.871 1.00 34.97 310 GLU A N 1
ATOM 2436 C CA . GLU A 1 310 ? -9.894 44.732 1.971 1.00 34.97 310 GLU A CA 1
ATOM 2437 C C . GLU A 1 310 ? -9.491 43.814 3.135 1.00 34.97 310 GLU A C 1
ATOM 2439 O O . GLU A 1 310 ? -10.117 42.791 3.394 1.00 34.97 310 GLU A O 1
ATOM 2444 N N . ARG A 1 311 ? -8.346 44.127 3.768 1.00 35.28 311 ARG A N 1
ATOM 2445 C CA . ARG A 1 311 ? -7.977 43.674 5.131 1.00 35.28 311 ARG A CA 1
ATOM 2446 C C . ARG A 1 311 ? -6.743 44.369 5.731 1.00 35.28 311 ARG A C 1
ATOM 2448 O O . ARG A 1 311 ? -6.111 43.838 6.637 1.00 35.28 311 ARG A O 1
ATOM 2455 N N . ALA A 1 312 ? -6.432 45.578 5.266 1.00 31.12 312 ALA A N 1
ATOM 2456 C CA . ALA A 1 312 ? -5.558 46.505 5.975 1.00 31.12 312 ALA A CA 1
ATOM 2457 C C . ALA A 1 312 ? -6.411 47.688 6.459 1.00 31.12 312 ALA A C 1
ATOM 2459 O O . ALA A 1 312 ? -7.191 48.224 5.675 1.00 31.12 312 ALA A O 1
ATOM 2460 N N . SER A 1 313 ? -6.228 48.069 7.727 1.00 30.86 313 SER A N 1
ATOM 2461 C CA . SER A 1 313 ? -6.704 49.311 8.367 1.00 30.86 313 SER A CA 1
ATOM 2462 C C . SER A 1 313 ? -8.043 49.284 9.124 1.00 30.86 313 SER A C 1
ATOM 2464 O O . SER A 1 313 ? -8.980 49.973 8.749 1.00 30.86 313 SER A O 1
ATOM 2466 N N . VAL A 1 314 ? -8.068 48.586 10.268 1.00 31.45 314 VAL A N 1
ATOM 2467 C CA . VAL A 1 314 ? -8.710 49.000 11.544 1.00 31.45 314 VAL A CA 1
ATOM 2468 C C . VAL A 1 314 ? -7.875 48.298 12.638 1.00 31.45 314 VAL A C 1
ATOM 2470 O O . VAL A 1 314 ? -7.775 47.081 12.588 1.00 31.45 314 VAL A O 1
ATOM 2473 N N . ALA A 1 315 ? -7.162 48.892 13.597 1.00 29.62 315 ALA A N 1
ATOM 2474 C CA . ALA A 1 315 ? -7.102 50.236 14.154 1.00 29.62 315 ALA A CA 1
ATOM 2475 C C . ALA A 1 315 ? -5.679 50.515 14.701 1.00 29.62 315 ALA A C 1
ATOM 2477 O O . ALA A 1 315 ? -4.999 49.605 15.176 1.00 29.62 315 ALA A O 1
ATOM 2478 N N . ILE A 1 316 ? -5.256 51.781 14.666 1.00 30.05 316 ILE A N 1
ATOM 2479 C CA . ILE A 1 316 ? -4.107 52.325 15.405 1.00 30.05 316 ILE A CA 1
ATOM 2480 C C . ILE A 1 316 ? -4.648 53.321 16.443 1.00 30.05 316 ILE A C 1
ATOM 2482 O O . ILE A 1 316 ? -5.568 54.074 16.133 1.00 30.05 316 ILE A O 1
ATOM 2486 N N . ALA A 1 317 ? -3.969 53.346 17.598 1.00 30.12 317 ALA A N 1
ATOM 2487 C CA . ALA A 1 317 ? -3.850 54.405 18.613 1.00 30.12 317 ALA A CA 1
ATOM 2488 C C . ALA A 1 317 ? -4.645 54.229 19.919 1.00 30.12 317 ALA A C 1
ATOM 2490 O O . ALA A 1 317 ? -5.864 54.344 19.940 1.00 30.12 317 ALA A O 1
ATOM 2491 N N . ILE A 1 318 ? -3.892 54.004 21.008 1.00 31.77 318 ILE A N 1
ATOM 2492 C CA . ILE A 1 318 ? -3.758 54.785 22.267 1.00 31.77 318 ILE A CA 1
ATOM 2493 C C . ILE A 1 318 ? -3.000 53.847 23.238 1.00 31.77 318 ILE A C 1
ATOM 2495 O O . ILE A 1 318 ? -3.424 52.717 23.429 1.00 31.77 318 ILE A O 1
ATOM 2499 N N . GLY A 1 319 ? -1.881 54.159 23.891 1.00 28.42 319 GLY A N 1
ATOM 2500 C CA . GLY A 1 319 ? -1.027 55.336 23.972 1.00 28.42 319 GLY A CA 1
ATOM 2501 C C . GLY A 1 319 ? 0.199 54.969 24.831 1.00 28.42 319 GLY A C 1
ATOM 2502 O O . GLY A 1 319 ? 0.129 54.092 25.690 1.00 28.42 319 GLY A O 1
ATOM 2503 N N . THR A 1 320 ? 1.336 55.604 24.567 1.00 32.94 320 THR A N 1
ATOM 2504 C CA . THR A 1 320 ? 2.574 55.508 25.354 1.00 32.94 320 THR A CA 1
ATOM 2505 C C . THR A 1 320 ? 2.681 56.699 26.302 1.00 32.94 320 THR A C 1
ATOM 2507 O O . THR A 1 320 ? 2.610 57.820 25.810 1.00 32.94 320 THR A O 1
ATOM 2510 N N . THR A 1 321 ? 2.975 56.481 27.588 1.00 33.03 321 THR A N 1
ATOM 2511 C CA . THR A 1 321 ? 3.760 57.423 28.416 1.00 33.03 321 THR A CA 1
ATOM 2512 C C . THR A 1 321 ? 4.374 56.709 29.623 1.00 33.03 321 THR A C 1
ATOM 2514 O O . THR A 1 321 ? 3.675 56.108 30.433 1.00 33.03 321 THR A O 1
ATOM 2517 N N . THR A 1 322 ? 5.696 56.808 29.714 1.00 35.94 322 THR A N 1
ATOM 2518 C CA . THR A 1 322 ? 6.591 56.506 30.840 1.00 35.94 322 THR A CA 1
ATOM 2519 C C . THR A 1 322 ? 6.626 57.640 31.868 1.00 35.94 322 THR A C 1
ATOM 2521 O O . THR A 1 322 ? 6.746 58.788 31.446 1.00 35.94 322 THR A O 1
ATOM 2524 N N . THR A 1 323 ? 6.709 57.313 33.166 1.00 34.56 323 THR A N 1
ATOM 2525 C CA . THR A 1 323 ? 7.514 58.056 34.167 1.00 34.56 323 THR A CA 1
ATOM 2526 C C . THR A 1 323 ? 7.727 57.235 35.448 1.00 34.56 323 THR A C 1
ATOM 2528 O O . THR A 1 323 ? 6.782 56.664 35.989 1.00 34.56 323 THR A O 1
ATOM 2531 N N . SER A 1 324 ? 8.979 57.201 35.917 1.00 30.59 324 SER A N 1
ATOM 2532 C CA . SER A 1 324 ? 9.416 56.730 37.243 1.00 30.59 324 SER A CA 1
ATOM 2533 C C . SER A 1 324 ? 9.172 57.780 38.339 1.00 30.59 324 SER A C 1
ATOM 2535 O O . SER A 1 324 ? 8.917 58.947 38.030 1.00 30.59 324 SER A O 1
ATOM 2537 N N . PRO A 1 325 ? 9.375 57.392 39.604 1.00 48.88 325 PRO A N 1
ATOM 2538 C CA . PRO A 1 325 ? 10.260 58.091 40.534 1.00 48.88 325 PRO A CA 1
ATOM 2539 C C . PRO A 1 325 ? 11.582 57.348 40.772 1.00 48.88 325 PRO A C 1
ATOM 2541 O O . PRO A 1 325 ? 11.574 56.094 40.778 1.00 48.88 325 PRO A O 1
#